Protein AF-A0A9D2AD25-F1 (afdb_monomer)

Mean predicted aligned error: 6.33 Å

Nearest PDB structures (foldseek):
  4ghm-assembly1_B  TM=9.137E-01  e=1.560E-11  Vibrio cholerae O1 biovar El Tor str. N16961
  3bp1-assembly2_A  TM=9.070E-01  e=1.663E-11  Vibrio cholerae O1 biovar El Tor str. N16961
  3bp1-assembly1_D  TM=9.069E-01  e=2.444E-11  Vibrio cholerae O1 biovar El Tor str. N16961
  3rj4-assembly1_A  TM=9.105E-01  e=2.778E-11  Vibrio cholerae O1 biovar El Tor str. N16961
  3rzp-assembly2_D  TM=8.997E-01  e=3.829E-11  Vibrio cholerae

InterPro domains:
  IPR029139 NADPH-dependent 7-cyano-7-deazaguanine reductase, N-terminal [PF14819] (13-126)
  IPR043133 GTP cyclohydrolase I, C-terminal/NADPH-dependent 7-cyano-7-deazaguanine reductase [G3DSA:3.30.1130.10] (13-135)

Structure (mmCIF, N/CA/C/O backbone):
data_AF-A0A9D2AD25-F1
#
_entry.id   AF-A0A9D2AD25-F1
#
loop_
_atom_site.group_PDB
_atom_site.id
_atom_site.type_symbol
_atom_site.label_atom_id
_atom_site.label_alt_id
_atom_site.label_comp_id
_atom_site.label_asym_id
_atom_site.label_entity_id
_atom_site.label_seq_id
_atom_site.pdbx_PDB_ins_code
_atom_site.Cartn_x
_atom_site.Cartn_y
_atom_site.Cartn_z
_atom_site.occupancy
_atom_site.B_iso_or_equiv
_atom_site.auth_seq_id
_atom_site.auth_comp_id
_atom_site.auth_asym_id
_atom_site.auth_atom_id
_atom_site.pdbx_PDB_model_num
ATOM 1 N N . MET A 1 1 ? -17.672 -1.382 -7.664 1.00 51.28 1 MET A N 1
ATOM 2 C CA . MET A 1 1 ? -17.789 -0.077 -8.348 1.00 51.28 1 MET A CA 1
ATOM 3 C C . MET A 1 1 ? -16.738 0.010 -9.444 1.00 51.28 1 MET A C 1
ATOM 5 O O . MET A 1 1 ? -15.691 -0.604 -9.289 1.00 51.28 1 MET A O 1
ATOM 9 N N . GLU A 1 2 ? -17.018 0.694 -10.555 1.00 47.12 2 GLU A N 1
ATOM 10 C CA . GLU A 1 2 ? -16.045 0.875 -11.650 1.00 47.12 2 GLU A CA 1
ATOM 11 C C . GLU A 1 2 ? -15.044 1.994 -11.316 1.00 47.12 2 GLU A C 1
ATOM 13 O O . GLU A 1 2 ? -15.407 2.970 -10.657 1.00 47.12 2 GLU A O 1
ATOM 18 N N . ALA A 1 3 ? -13.806 1.913 -11.820 1.00 52.34 3 ALA A N 1
ATOM 19 C CA . ALA A 1 3 ? -12.757 2.916 -11.577 1.00 52.34 3 ALA A CA 1
ATOM 20 C C . ALA A 1 3 ? -13.180 4.361 -11.904 1.00 52.34 3 ALA A C 1
ATOM 22 O O . ALA A 1 3 ? -12.812 5.315 -11.214 1.00 52.34 3 ALA A O 1
ATOM 23 N N . ASN A 1 4 ? -14.063 4.517 -12.890 1.00 55.25 4 ASN A N 1
ATOM 24 C CA . ASN A 1 4 ? -14.593 5.802 -13.338 1.00 55.25 4 ASN A CA 1
ATOM 25 C C . ASN A 1 4 ? -15.643 6.433 -12.381 1.00 55.25 4 ASN A C 1
ATOM 27 O O . ASN A 1 4 ? -16.208 7.498 -12.653 1.00 55.25 4 ASN A O 1
ATOM 31 N N . GLN A 1 5 ? -15.960 5.786 -11.251 1.00 55.78 5 GLN A N 1
ATOM 32 C CA . GLN A 1 5 ? -16.848 6.353 -10.227 1.00 55.78 5 GLN A CA 1
ATOM 33 C C . GLN A 1 5 ? -16.119 7.240 -9.209 1.00 55.78 5 GLN A C 1
ATOM 35 O O . GLN A 1 5 ? -16.763 8.126 -8.655 1.00 55.78 5 GLN A O 1
ATOM 40 N N . VAL A 1 6 ? -14.805 7.077 -9.010 1.00 56.72 6 VAL A N 1
ATOM 41 C CA . VAL A 1 6 ? -14.038 7.802 -7.971 1.00 56.72 6 VAL A CA 1
ATOM 42 C C . VAL A 1 6 ? -13.034 8.802 -8.559 1.00 56.72 6 VAL A C 1
ATOM 44 O O . VAL A 1 6 ? -12.834 9.897 -8.010 1.00 56.72 6 VAL A O 1
ATOM 47 N N . LEU A 1 7 ? -12.448 8.475 -9.712 1.00 55.97 7 LEU A N 1
ATOM 48 C CA . LEU A 1 7 ? -11.518 9.338 -10.442 1.00 55.97 7 LEU A CA 1
ATOM 49 C C . LEU A 1 7 ? -12.217 10.612 -10.949 1.00 55.97 7 LEU A C 1
ATOM 51 O O . LEU A 1 7 ? -13.282 10.562 -11.557 1.00 55.97 7 LEU A O 1
ATOM 55 N N . GLY A 1 8 ? -11.640 11.780 -10.645 1.00 57.78 8 GLY A N 1
ATOM 56 C CA . GLY A 1 8 ? -12.137 13.090 -11.094 1.00 57.78 8 GLY A CA 1
ATOM 57 C C . GLY A 1 8 ? -13.437 13.600 -10.448 1.00 57.78 8 GLY A C 1
ATOM 58 O O . GLY A 1 8 ? -13.826 14.736 -10.708 1.00 57.78 8 GLY A O 1
ATOM 59 N N . LYS A 1 9 ? -14.104 12.817 -9.587 1.00 59.53 9 LYS A N 1
ATOM 60 C CA . LYS A 1 9 ? -15.370 13.211 -8.935 1.00 59.53 9 LYS A CA 1
ATOM 61 C C . LYS A 1 9 ? -15.167 13.680 -7.495 1.00 59.53 9 LYS A C 1
ATOM 63 O O . LYS A 1 9 ? -14.321 13.146 -6.771 1.00 59.53 9 LYS A O 1
ATOM 68 N N . ASN A 1 10 ? -15.946 14.675 -7.071 1.00 65.06 10 ASN A N 1
ATOM 69 C CA . ASN A 1 10 ? -15.997 15.100 -5.674 1.00 65.06 10 ASN A CA 1
ATOM 70 C C . ASN A 1 10 ? -16.892 14.116 -4.908 1.00 65.06 10 ASN A C 1
ATOM 72 O O . ASN A 1 10 ? -18.092 14.053 -5.163 1.00 65.06 10 ASN A O 1
ATOM 76 N N . ILE A 1 11 ? -16.289 13.299 -4.049 1.00 73.50 11 ILE A N 1
ATOM 77 C CA . ILE A 1 11 ? -16.990 12.318 -3.219 1.00 73.50 11 ILE A CA 1
ATOM 78 C C . ILE A 1 11 ? -16.854 12.793 -1.782 1.00 73.50 11 ILE A C 1
ATOM 80 O O . ILE A 1 11 ? -15.741 13.060 -1.325 1.00 73.50 11 ILE A O 1
ATOM 84 N N . GLU A 1 12 ? -17.984 12.923 -1.089 1.00 79.50 12 GLU A N 1
ATOM 85 C CA . GLU A 1 12 ? -17.975 13.241 0.334 1.00 79.50 12 GLU A CA 1
ATOM 86 C C . GLU A 1 12 ? -17.323 12.109 1.127 1.00 79.50 12 GLU A C 1
ATOM 88 O O . GLU A 1 12 ? -17.508 10.928 0.832 1.00 79.50 12 GLU A O 1
ATOM 93 N N . TYR A 1 13 ? -16.565 12.477 2.158 1.00 81.25 13 TYR A N 1
ATOM 94 C CA . TYR A 1 13 ? -15.992 11.498 3.071 1.00 81.25 13 TYR A CA 1
ATOM 95 C C . TYR A 1 13 ? -17.113 10.695 3.746 1.00 81.25 13 TYR A C 1
ATOM 97 O O . TYR A 1 13 ? -18.020 11.306 4.329 1.00 81.25 13 TYR A O 1
ATOM 105 N N . PRO A 1 14 ? -17.051 9.349 3.718 1.00 86.94 14 PRO A N 1
ATOM 106 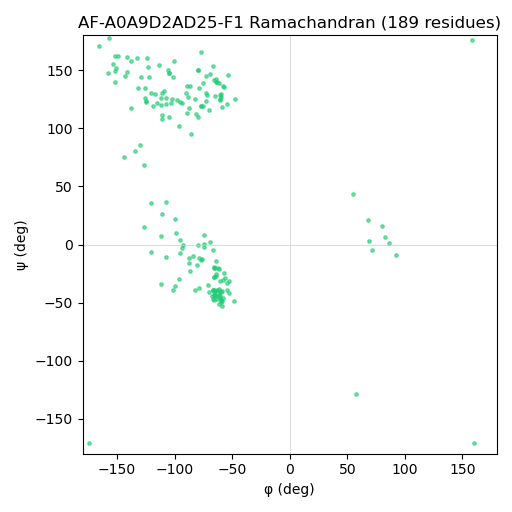C CA . PRO A 1 14 ? -17.986 8.531 4.472 1.00 86.94 14 PRO A CA 1
ATOM 107 C C . PRO A 1 14 ? -17.922 8.886 5.959 1.00 86.94 14 PRO A C 1
ATOM 109 O O . PRO A 1 14 ? -16.843 9.043 6.530 1.00 86.94 14 PRO A O 1
ATOM 112 N N . LYS A 1 15 ? -19.090 9.024 6.590 1.00 86.50 15 LYS A N 1
ATOM 113 C CA . LYS A 1 15 ? -19.203 9.312 8.033 1.00 86.50 15 LYS A CA 1
ATOM 114 C C . LYS A 1 15 ? -19.197 8.049 8.897 1.00 86.50 15 LYS A C 1
ATOM 116 O O . LYS A 1 15 ? -19.142 8.157 10.117 1.00 86.50 15 LYS A O 1
ATOM 121 N N . GLN A 1 16 ? -19.331 6.895 8.255 1.00 92.69 16 GLN A N 1
ATOM 122 C CA . GLN A 1 16 ? -19.417 5.565 8.843 1.00 92.69 16 GLN A CA 1
ATOM 123 C C . GLN A 1 16 ? -18.629 4.604 7.960 1.00 92.69 16 GLN A C 1
ATOM 125 O O . GLN A 1 16 ? -18.402 4.908 6.784 1.00 92.69 16 GLN A O 1
ATOM 130 N N . TYR A 1 17 ? -18.270 3.455 8.521 1.00 97.12 17 TYR A N 1
ATOM 131 C CA . TYR A 1 17 ? -17.625 2.357 7.813 1.00 97.12 17 TYR A CA 1
ATOM 132 C C . TYR A 1 17 ? -18.337 2.040 6.487 1.00 97.12 17 TYR A C 1
ATOM 134 O O . TYR A 1 17 ? -19.544 1.799 6.461 1.00 97.12 17 TYR A O 1
ATOM 142 N N . CYS A 1 18 ? -17.573 2.063 5.393 1.00 96.31 18 CYS A N 1
ATOM 143 C CA . CYS A 1 18 ? -18.093 2.044 4.024 1.00 96.31 18 CYS A CA 1
ATOM 144 C C . CYS A 1 18 ? -17.167 1.215 3.109 1.00 96.31 18 CYS A C 1
ATOM 146 O O . CYS A 1 18 ? -16.372 1.785 2.358 1.00 96.31 18 CYS A O 1
ATOM 148 N N . PRO A 1 19 ? -17.185 -0.130 3.188 1.00 96.88 19 PRO A N 1
ATOM 149 C CA . PRO A 1 19 ? -16.347 -0.999 2.354 1.00 96.88 19 PRO A CA 1
ATOM 150 C C . PRO A 1 19 ? -16.709 -0.927 0.868 1.00 96.88 19 PRO A C 1
ATOM 152 O O . PRO A 1 19 ? -15.852 -1.098 0.006 1.00 96.88 19 PRO A O 1
ATOM 155 N N . GLU A 1 20 ? -17.962 -0.619 0.546 1.00 95.44 20 GLU A N 1
ATOM 156 C CA . GLU A 1 20 ? -18.461 -0.510 -0.819 1.00 95.44 20 GLU A CA 1
ATOM 157 C C . GLU A 1 20 ? -17.768 0.584 -1.633 1.00 95.44 20 GLU A C 1
ATOM 159 O O . GLU A 1 20 ? -17.777 0.490 -2.860 1.00 95.44 20 GLU A O 1
ATOM 164 N N . ILE A 1 21 ? -17.140 1.578 -0.980 1.00 95.69 21 ILE A N 1
ATOM 165 C CA . ILE A 1 21 ? -16.402 2.657 -1.652 1.00 95.69 21 ILE A CA 1
ATOM 166 C C . ILE A 1 21 ? -15.160 2.164 -2.392 1.00 95.69 21 ILE A C 1
ATOM 168 O O . ILE A 1 21 ? -14.665 2.854 -3.284 1.00 95.69 21 ILE A O 1
ATOM 172 N N . LEU A 1 22 ? -14.662 0.985 -2.019 1.00 97.44 22 LEU A N 1
ATOM 173 C CA . LEU A 1 22 ? -13.474 0.387 -2.592 1.00 97.44 22 LEU A CA 1
ATOM 174 C C . LEU A 1 22 ? -13.652 0.080 -4.080 1.00 97.44 22 LEU A C 1
ATOM 176 O O . LEU A 1 22 ? -14.678 -0.422 -4.550 1.00 97.44 22 LEU A O 1
ATOM 180 N N . VAL A 1 23 ? -12.586 0.347 -4.825 1.00 97.69 23 VAL A N 1
ATOM 181 C CA . VAL A 1 23 ? -12.521 0.141 -6.265 1.00 97.69 23 VAL A CA 1
ATOM 182 C C . VAL A 1 23 ? -11.317 -0.733 -6.588 1.00 97.69 23 VAL A C 1
ATOM 184 O O . VAL A 1 23 ? -10.183 -0.420 -6.224 1.00 97.69 23 VAL A O 1
ATOM 187 N N . ALA A 1 24 ? -11.576 -1.818 -7.314 1.00 97.88 24 ALA A N 1
ATOM 188 C CA . ALA A 1 24 ? -10.552 -2.644 -7.934 1.00 97.88 24 ALA A CA 1
ATOM 189 C C . ALA A 1 24 ? -10.241 -2.119 -9.341 1.00 97.88 24 ALA A C 1
ATOM 191 O O . ALA A 1 24 ? -11.156 -1.828 -10.113 1.00 97.88 24 ALA A O 1
ATOM 192 N N . VAL A 1 25 ? -8.959 -2.048 -9.687 1.00 97.31 25 VAL A N 1
ATOM 193 C CA . VAL A 1 25 ? -8.469 -1.729 -11.031 1.00 97.31 25 VAL A CA 1
ATOM 194 C C . VAL A 1 25 ? -7.827 -2.988 -11.615 1.00 97.31 25 VAL A C 1
ATOM 196 O O . VAL A 1 25 ? -6.783 -3.419 -11.111 1.00 97.31 25 VAL A O 1
ATOM 199 N N . PRO A 1 26 ? -8.423 -3.610 -12.649 1.00 96.88 26 PRO A N 1
ATOM 200 C CA . PRO A 1 26 ? -7.873 -4.816 -13.254 1.00 96.88 26 PRO A CA 1
ATOM 201 C C . PRO A 1 26 ? -6.471 -4.576 -13.820 1.00 96.88 26 PRO A C 1
ATOM 203 O O . PRO A 1 26 ? -6.260 -3.703 -14.660 1.00 96.88 26 PRO A O 1
ATOM 206 N N . ARG A 1 27 ? -5.493 -5.402 -13.431 1.00 96.56 27 ARG A N 1
ATOM 207 C CA . ARG A 1 27 ? -4.112 -5.273 -13.942 1.00 96.56 27 ARG A CA 1
ATOM 208 C C . ARG A 1 27 ? -4.013 -5.562 -15.435 1.00 96.56 27 ARG A C 1
ATOM 210 O O . ARG A 1 27 ? -3.112 -5.062 -16.110 1.00 96.56 27 ARG A O 1
ATOM 217 N N . ARG A 1 28 ? -4.926 -6.403 -15.931 1.00 95.12 28 ARG A N 1
ATOM 218 C CA . ARG A 1 28 ? -4.995 -6.851 -17.324 1.00 95.12 28 ARG A CA 1
ATOM 219 C C . ARG A 1 28 ? -5.012 -5.674 -18.300 1.00 95.12 28 ARG A C 1
ATOM 221 O O . ARG A 1 28 ? -4.275 -5.713 -19.275 1.00 95.12 28 ARG A O 1
ATOM 228 N N . GLU A 1 29 ? -5.761 -4.616 -17.994 1.00 93.00 29 GLU A N 1
ATOM 229 C CA . GLU A 1 29 ? -5.920 -3.456 -18.880 1.00 93.00 29 GLU A CA 1
ATOM 230 C C . GLU A 1 29 ? -4.592 -2.766 -19.206 1.00 93.00 29 GLU A C 1
ATOM 232 O O . GLU A 1 29 ? -4.366 -2.358 -20.342 1.00 93.00 29 GLU A O 1
ATOM 237 N N . ASN A 1 30 ? -3.696 -2.635 -18.222 1.00 93.44 30 ASN A N 1
ATOM 238 C CA . ASN A 1 30 ? -2.382 -2.043 -18.462 1.00 93.44 30 ASN A CA 1
ATOM 239 C C . ASN A 1 30 ? -1.400 -3.069 -19.039 1.00 93.44 30 ASN A C 1
ATOM 241 O O . ASN A 1 30 ? -0.636 -2.754 -19.943 1.00 93.44 30 ASN A O 1
ATOM 245 N N . ARG A 1 31 ? -1.449 -4.317 -18.557 1.00 95.62 31 ARG A N 1
ATOM 246 C CA . ARG A 1 31 ? -0.580 -5.406 -19.030 1.00 95.62 31 ARG A CA 1
ATOM 247 C C . ARG A 1 31 ? -0.747 -5.689 -20.523 1.00 95.62 31 ARG A C 1
ATOM 249 O O . ARG A 1 31 ? 0.254 -5.869 -21.209 1.00 95.62 31 ARG A O 1
ATOM 256 N N . GLU A 1 32 ? -1.974 -5.667 -21.038 1.00 95.00 32 GLU A N 1
ATOM 257 C CA . GLU A 1 32 ? -2.247 -5.873 -22.466 1.00 95.00 32 GLU A CA 1
ATOM 258 C C . GLU A 1 32 ? -1.597 -4.799 -23.348 1.00 95.00 32 GLU A C 1
ATOM 260 O O . GLU A 1 32 ? -1.045 -5.135 -24.395 1.00 95.00 32 GLU A O 1
ATOM 265 N N . LYS A 1 33 ? -1.571 -3.531 -22.907 1.00 93.12 33 LYS A N 1
ATOM 266 C CA . LYS A 1 33 ? -0.917 -2.430 -23.643 1.00 93.12 33 LYS A CA 1
ATOM 267 C C . LYS A 1 33 ? 0.583 -2.661 -23.835 1.00 93.12 33 LYS A C 1
ATOM 269 O O . LYS A 1 33 ? 1.132 -2.256 -24.853 1.00 93.12 33 LYS A O 1
ATOM 274 N N . TYR A 1 34 ? 1.219 -3.337 -22.880 1.00 90.50 34 TYR A N 1
ATOM 275 C CA . TYR A 1 34 ? 2.644 -3.676 -22.906 1.00 90.50 34 TYR A CA 1
ATOM 276 C C . TYR A 1 34 ? 2.919 -5.113 -23.384 1.00 90.50 34 TYR A C 1
ATOM 278 O O . TYR A 1 34 ? 4.042 -5.594 -23.259 1.00 90.50 34 TYR A O 1
ATOM 286 N N . GLY A 1 35 ? 1.916 -5.825 -23.915 1.00 93.50 35 GLY A N 1
ATOM 287 C CA . GLY A 1 35 ? 2.086 -7.194 -24.416 1.00 93.50 35 GLY A CA 1
ATOM 288 C C . GLY A 1 35 ? 2.384 -8.240 -23.332 1.00 93.50 35 GLY A C 1
ATOM 289 O O . GLY A 1 35 ? 2.909 -9.310 -23.630 1.00 93.50 35 GLY A O 1
ATOM 290 N N . ILE A 1 36 ? 2.054 -7.958 -22.070 1.00 93.62 36 ILE A N 1
ATOM 291 C CA . ILE A 1 36 ? 2.305 -8.848 -20.931 1.00 93.62 36 ILE A CA 1
ATOM 292 C C . ILE A 1 36 ? 1.140 -9.840 -20.801 1.00 93.62 36 ILE A C 1
ATOM 294 O O . ILE A 1 36 ? 0.120 -9.544 -20.178 1.00 93.62 36 ILE A O 1
ATOM 298 N N . THR A 1 37 ? 1.290 -11.034 -21.377 1.00 90.06 37 THR A N 1
ATOM 299 C CA . THR A 1 37 ? 0.266 -12.100 -21.341 1.00 90.06 37 THR A CA 1
ATOM 300 C C . THR A 1 37 ? 0.484 -13.131 -20.230 1.00 90.06 37 THR A C 1
ATOM 302 O O . THR A 1 37 ? -0.484 -13.670 -19.698 1.00 90.06 37 THR A O 1
ATOM 305 N N . HIS A 1 38 ? 1.739 -13.370 -19.835 1.00 89.19 38 HIS A N 1
ATOM 306 C CA . HIS A 1 38 ? 2.126 -14.330 -18.793 1.00 89.19 38 HIS A CA 1
ATOM 307 C C . HIS A 1 38 ? 2.995 -13.657 -17.716 1.00 89.19 38 HIS A C 1
ATOM 309 O O . HIS A 1 38 ? 4.191 -13.948 -17.625 1.00 89.19 38 HIS A O 1
ATOM 315 N N . PRO A 1 39 ? 2.425 -12.741 -16.906 1.00 90.38 39 PRO A N 1
ATOM 316 C CA . PRO A 1 39 ? 3.185 -11.950 -15.934 1.00 90.38 39 PRO A CA 1
ATOM 317 C C . PRO A 1 39 ? 4.003 -12.824 -14.974 1.00 90.38 39 PRO A C 1
ATOM 319 O O . PRO A 1 39 ? 5.163 -12.517 -14.729 1.00 90.38 39 PRO A O 1
ATOM 322 N N . ASP A 1 40 ? 3.453 -13.959 -14.538 1.00 89.94 40 ASP A N 1
ATOM 323 C CA . ASP A 1 40 ? 4.099 -14.861 -13.573 1.00 89.94 40 ASP A CA 1
ATOM 324 C C . ASP A 1 40 ? 5.375 -15.534 -14.113 1.00 89.94 40 ASP A C 1
ATOM 326 O O . ASP A 1 40 ? 6.200 -16.008 -13.338 1.00 89.94 40 ASP A O 1
ATOM 330 N N . SER A 1 41 ? 5.558 -15.571 -15.439 1.00 91.81 41 SER A N 1
ATOM 331 C CA . SER A 1 41 ? 6.808 -16.034 -16.066 1.00 91.81 41 SER A CA 1
ATOM 332 C C . SER A 1 41 ? 7.858 -14.934 -16.236 1.00 91.81 41 SER A C 1
ATOM 334 O O . SER A 1 41 ? 9.018 -15.239 -16.494 1.00 91.81 41 SER A O 1
ATOM 336 N N . LEU A 1 42 ? 7.455 -13.665 -16.116 1.00 92.38 42 LEU A N 1
ATOM 337 C CA . LEU A 1 42 ? 8.313 -12.502 -16.344 1.00 92.38 42 LEU A CA 1
ATOM 338 C C . LEU A 1 42 ? 8.800 -11.886 -15.035 1.00 92.38 42 LEU A C 1
ATOM 340 O O . LEU A 1 42 ? 9.939 -11.434 -14.954 1.00 92.38 42 LEU A O 1
ATOM 344 N N . PHE A 1 43 ? 7.937 -11.838 -14.022 1.00 94.25 43 PHE A N 1
ATOM 345 C CA . PHE A 1 43 ? 8.243 -11.202 -12.749 1.00 94.25 43 PHE A CA 1
ATOM 346 C C . PHE A 1 43 ? 7.431 -11.795 -11.597 1.00 94.25 43 PHE A C 1
ATOM 348 O O . PHE A 1 43 ? 6.320 -12.295 -11.762 1.00 94.25 43 PHE A O 1
ATOM 355 N N . CYS A 1 44 ? 7.982 -11.666 -10.395 1.00 95.69 44 CYS A N 1
ATOM 356 C CA . CYS A 1 44 ? 7.292 -11.880 -9.131 1.00 95.69 44 CYS A CA 1
ATOM 357 C C . CYS A 1 44 ? 7.421 -10.617 -8.270 1.00 95.69 44 CYS A C 1
ATOM 359 O O . CYS A 1 44 ? 8.282 -9.772 -8.513 1.00 95.69 44 CYS A O 1
ATOM 361 N N . GLY A 1 45 ? 6.550 -10.461 -7.275 1.00 96.25 45 GLY A N 1
ATOM 362 C CA . GLY A 1 45 ? 6.601 -9.306 -6.387 1.00 96.25 45 GLY A CA 1
ATOM 363 C C . GLY A 1 45 ? 5.292 -9.050 -5.661 1.00 96.25 45 GLY A C 1
ATOM 364 O O . GLY A 1 45 ? 4.359 -9.853 -5.722 1.00 96.25 45 GLY A O 1
ATOM 365 N N . PHE A 1 46 ? 5.239 -7.906 -4.990 1.00 97.75 46 PHE A N 1
ATOM 366 C CA . PHE A 1 46 ? 4.116 -7.473 -4.169 1.00 97.75 46 PHE A CA 1
ATOM 367 C C . PHE A 1 46 ? 3.895 -5.975 -4.340 1.00 97.75 46 PHE A C 1
ATOM 369 O O . PHE A 1 46 ? 4.858 -5.221 -4.479 1.00 97.75 46 PHE A O 1
ATOM 376 N N . ASP A 1 47 ? 2.643 -5.548 -4.227 1.00 97.81 47 ASP A N 1
ATOM 377 C CA . ASP A 1 47 ? 2.328 -4.149 -3.976 1.00 97.81 47 ASP A CA 1
ATOM 378 C C . ASP A 1 47 ? 2.310 -3.930 -2.463 1.00 97.81 47 ASP A C 1
ATOM 380 O O . ASP A 1 47 ? 1.621 -4.641 -1.731 1.00 97.81 47 ASP A O 1
ATOM 384 N N . THR A 1 48 ? 3.074 -2.946 -1.988 1.00 97.56 48 THR A N 1
ATOM 385 C CA . THR A 1 48 ? 3.109 -2.558 -0.573 1.00 97.56 48 THR A CA 1
ATOM 386 C C . THR A 1 48 ? 2.581 -1.142 -0.411 1.00 97.56 48 THR A C 1
ATOM 388 O O . THR A 1 48 ? 3.140 -0.194 -0.959 1.00 97.56 48 THR A O 1
ATOM 391 N N . TRP A 1 49 ? 1.539 -0.993 0.398 1.00 98.00 49 TRP A N 1
ATOM 392 C CA . TRP A 1 49 ? 0.923 0.285 0.727 1.00 98.00 49 TRP A CA 1
ATOM 393 C C . TRP A 1 49 ? 1.227 0.654 2.173 1.00 98.00 49 TRP A C 1
ATOM 395 O O . TRP A 1 49 ? 1.019 -0.153 3.078 1.00 98.00 49 TRP A O 1
ATOM 405 N N . HIS A 1 50 ? 1.666 1.892 2.387 1.00 95.88 50 HIS A N 1
ATOM 406 C CA . HIS A 1 50 ? 1.801 2.492 3.711 1.00 95.88 50 HIS A CA 1
ATOM 407 C C . HIS A 1 50 ? 0.757 3.601 3.849 1.00 95.88 50 HIS A C 1
ATOM 409 O O . HIS A 1 50 ? 0.873 4.655 3.225 1.00 95.88 50 HIS A O 1
ATOM 415 N N . ALA A 1 51 ? -0.278 3.363 4.650 1.00 97.06 51 ALA A N 1
ATOM 416 C CA . ALA A 1 51 ? -1.276 4.367 4.986 1.00 97.06 51 ALA A CA 1
ATOM 417 C C . ALA A 1 51 ? -0.908 5.022 6.322 1.00 97.06 51 ALA A C 1
ATOM 419 O O . ALA A 1 51 ? -1.109 4.456 7.397 1.00 97.06 51 ALA A O 1
ATOM 420 N N . TYR A 1 52 ? -0.340 6.224 6.229 1.00 95.31 52 TYR A N 1
ATOM 421 C CA . TYR A 1 52 ? 0.181 6.992 7.364 1.00 95.31 52 TYR A CA 1
ATOM 422 C C . TYR A 1 52 ? -0.902 7.660 8.226 1.00 95.31 52 TYR A C 1
ATOM 424 O O . TYR A 1 52 ? -0.604 8.142 9.313 1.00 95.31 52 TYR A O 1
ATOM 432 N N . GLU A 1 53 ? -2.145 7.696 7.743 1.00 95.12 53 GLU A N 1
ATOM 433 C CA . GLU A 1 53 ? -3.285 8.373 8.380 1.00 95.12 53 GLU A CA 1
ATOM 434 C C . GLU A 1 53 ? -4.327 7.370 8.917 1.00 95.12 53 GLU A C 1
ATOM 436 O O . GLU A 1 53 ? -5.513 7.682 8.993 1.00 95.12 53 GLU A O 1
ATOM 441 N N . ALA A 1 54 ? -3.920 6.140 9.254 1.00 97.12 54 ALA A N 1
ATOM 442 C CA . ALA A 1 54 ? -4.846 5.127 9.755 1.00 97.12 54 ALA A CA 1
ATOM 443 C C . ALA A 1 54 ? -5.283 5.445 11.196 1.00 97.12 54 ALA A C 1
ATOM 445 O O . ALA A 1 54 ? -4.446 5.579 12.093 1.00 97.12 54 ALA A O 1
ATOM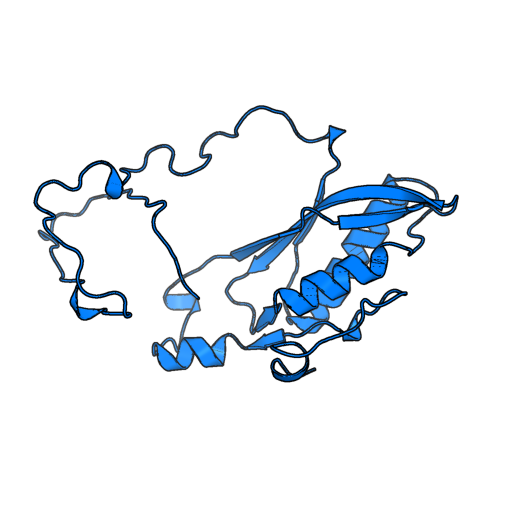 446 N N . SER A 1 55 ? -6.595 5.551 11.423 1.00 97.25 55 SER A N 1
ATOM 447 C CA . SER A 1 55 ? -7.171 5.943 12.713 1.00 97.25 55 SER A CA 1
ATOM 448 C C . SER A 1 55 ? -8.570 5.357 12.924 1.00 97.25 55 SER A C 1
ATOM 450 O O . SER A 1 55 ? -9.323 5.161 11.973 1.00 97.25 55 SER A O 1
ATOM 452 N N . PHE A 1 56 ? -8.919 5.095 14.184 1.00 98.06 56 PHE A N 1
ATOM 453 C CA . PHE A 1 56 ? -10.247 4.656 14.633 1.00 98.06 56 PHE A CA 1
ATOM 454 C C . PHE A 1 56 ? -10.462 4.998 16.118 1.00 98.06 56 PHE A C 1
ATOM 456 O O . PHE A 1 56 ? -9.561 5.522 16.777 1.00 98.06 56 PHE A O 1
ATOM 463 N N . LEU A 1 57 ? -11.642 4.700 16.671 1.00 98.44 57 LEU A N 1
ATOM 464 C CA . LEU A 1 57 ? -11.971 4.927 18.081 1.00 98.44 57 LEU A CA 1
ATOM 465 C C . LEU A 1 57 ? -11.978 3.625 18.894 1.00 98.44 57 LEU A C 1
ATOM 467 O O . LEU A 1 57 ? -12.382 2.558 18.426 1.00 98.44 57 LEU A O 1
ATOM 471 N N . LEU A 1 58 ? -11.594 3.724 20.164 1.00 98.56 58 LEU A N 1
ATOM 472 C CA . LEU A 1 58 ? -11.943 2.735 21.183 1.00 98.56 58 LEU A CA 1
ATOM 473 C C . LEU A 1 58 ? -13.400 2.927 21.639 1.00 98.56 58 LEU A C 1
ATOM 475 O O . LEU A 1 58 ? -14.009 3.977 21.422 1.00 98.56 58 LEU A O 1
ATOM 479 N N . ASP A 1 59 ? -13.968 1.940 22.334 1.00 98.44 59 ASP A N 1
ATOM 480 C CA . ASP A 1 59 ? -15.367 1.973 22.793 1.00 98.44 59 ASP A CA 1
ATOM 481 C C . ASP A 1 59 ? -15.688 3.178 23.695 1.00 98.44 59 ASP A C 1
ATOM 483 O O . ASP A 1 59 ? -16.811 3.701 23.680 1.00 98.44 59 ASP A O 1
ATOM 487 N N . ASN A 1 60 ? -14.682 3.645 24.442 1.00 97.88 60 ASN A N 1
ATOM 488 C CA . ASN A 1 60 ? -14.743 4.828 25.301 1.00 97.88 60 ASN A CA 1
ATOM 489 C C . ASN A 1 60 ? -14.598 6.163 24.538 1.00 97.88 60 ASN A C 1
ATOM 491 O O . ASN A 1 60 ? -14.657 7.218 25.163 1.00 97.88 60 ASN A O 1
ATOM 495 N N . GLY A 1 61 ? -14.419 6.130 23.214 1.00 97.75 61 GLY A N 1
ATOM 496 C CA . GLY A 1 61 ? -14.276 7.304 22.352 1.00 97.75 61 GLY A CA 1
ATOM 497 C C . GLY A 1 61 ? -12.851 7.850 22.227 1.00 97.75 61 GLY A C 1
ATOM 498 O O . GLY A 1 61 ? -12.662 8.847 21.537 1.00 97.75 61 GLY A O 1
ATOM 499 N N . LEU A 1 62 ? -11.850 7.227 22.860 1.00 97.88 62 LEU A N 1
ATOM 500 C CA . LEU A 1 62 ? -10.454 7.632 22.687 1.00 97.88 62 LEU A CA 1
ATOM 501 C C . LEU A 1 62 ? -9.963 7.233 21.281 1.00 97.88 62 LEU A C 1
ATOM 503 O O . LEU A 1 62 ? -10.107 6.061 20.920 1.00 97.88 62 LEU A O 1
ATOM 507 N N . PRO A 1 63 ? -9.370 8.151 20.497 1.00 97.06 63 PRO A N 1
ATOM 508 C CA . PRO A 1 63 ? -8.806 7.810 19.200 1.00 97.06 63 PRO A CA 1
ATOM 509 C C . PRO A 1 63 ? -7.505 7.017 19.342 1.00 97.06 63 PRO A C 1
ATOM 511 O O . PRO A 1 63 ? -6.688 7.272 20.230 1.00 97.06 63 PRO A O 1
ATOM 514 N N . LEU A 1 64 ? -7.298 6.086 18.417 1.00 96.75 64 LEU A N 1
ATOM 515 C CA . LEU A 1 64 ? -6.057 5.350 18.231 1.00 96.75 64 LEU A CA 1
ATOM 516 C C . LEU A 1 64 ? -5.615 5.527 16.778 1.00 96.75 64 LEU A C 1
ATOM 518 O O . LEU A 1 64 ? -6.359 5.190 15.860 1.00 96.75 64 LEU A O 1
ATOM 522 N N . ALA A 1 65 ? -4.403 6.050 16.589 1.00 95.94 65 ALA A N 1
ATOM 523 C CA . ALA A 1 65 ? -3.808 6.304 15.281 1.00 95.94 65 ALA A CA 1
ATOM 524 C C . ALA A 1 65 ? -2.458 5.589 15.124 1.00 95.94 65 ALA A C 1
ATOM 526 O O . ALA A 1 65 ? -1.748 5.338 16.105 1.00 95.94 65 ALA A O 1
ATOM 527 N N . GLY A 1 66 ? -2.102 5.266 13.883 1.00 95.19 66 GLY A N 1
ATOM 528 C CA . GLY A 1 66 ? -0.868 4.564 13.546 1.00 95.19 66 GLY A CA 1
ATOM 529 C C . GLY A 1 66 ? -0.649 4.453 12.041 1.00 95.19 66 GLY A C 1
ATOM 530 O O . GLY A 1 66 ? -1.355 5.067 11.244 1.00 95.19 66 GLY A O 1
ATOM 531 N N . ILE A 1 67 ? 0.348 3.659 11.656 1.00 95.88 67 ILE A N 1
ATOM 532 C CA . ILE A 1 67 ? 0.657 3.375 10.253 1.00 95.88 67 ILE A CA 1
ATOM 533 C C . ILE A 1 67 ? 0.120 1.992 9.917 1.00 95.88 67 ILE A C 1
ATOM 535 O O . ILE A 1 67 ? 0.474 1.006 10.565 1.00 95.88 67 ILE A O 1
ATOM 539 N N . LEU A 1 68 ? -0.702 1.913 8.878 1.00 97.69 68 LEU A N 1
ATOM 540 C CA . LEU A 1 68 ? -1.182 0.648 8.347 1.00 97.69 68 LEU A CA 1
ATOM 541 C C . LEU A 1 68 ? -0.329 0.240 7.142 1.00 97.69 68 LEU A C 1
ATOM 543 O O . LEU A 1 68 ? -0.210 0.993 6.177 1.00 97.69 68 LEU A O 1
ATOM 547 N N . LYS A 1 69 ? 0.251 -0.958 7.195 1.00 97.94 69 LYS A N 1
ATOM 548 C CA . LYS A 1 69 ? 0.956 -1.592 6.084 1.00 97.94 69 LYS A CA 1
ATOM 549 C C . LYS A 1 69 ? 0.065 -2.669 5.476 1.00 97.94 69 LYS A C 1
ATOM 551 O O . LYS A 1 69 ? -0.328 -3.595 6.181 1.00 97.94 69 LYS A O 1
ATOM 556 N N . ILE A 1 70 ? -0.223 -2.554 4.184 1.00 98.69 70 ILE A N 1
ATOM 557 C CA . ILE A 1 70 ? -1.005 -3.530 3.417 1.00 98.69 70 ILE A CA 1
ATOM 558 C C . ILE A 1 70 ? -0.102 -4.100 2.324 1.00 98.69 70 ILE A C 1
ATOM 560 O O . ILE A 1 70 ? 0.520 -3.332 1.590 1.00 98.69 70 ILE A O 1
ATOM 564 N N . VAL A 1 71 ? -0.027 -5.423 2.210 1.00 98.69 71 VAL A N 1
ATOM 565 C CA . VAL A 1 71 ? 0.792 -6.115 1.207 1.00 98.69 71 VAL A CA 1
ATOM 566 C C . VAL A 1 71 ? -0.040 -7.187 0.517 1.00 98.69 71 VAL A C 1
ATOM 568 O O . VAL A 1 71 ? -0.761 -7.936 1.174 1.00 98.69 71 VAL A O 1
ATOM 571 N N . TYR A 1 72 ? 0.054 -7.258 -0.808 1.00 98.44 72 TYR A N 1
ATOM 572 C CA . TYR A 1 72 ? -0.584 -8.308 -1.601 1.00 98.44 72 TYR A CA 1
ATOM 573 C C . TYR A 1 72 ? 0.206 -8.587 -2.882 1.00 98.44 72 TYR A C 1
ATOM 575 O O . TYR A 1 72 ? 0.923 -7.707 -3.372 1.00 98.44 72 TYR A O 1
ATOM 583 N N . PRO A 1 73 ? 0.143 -9.816 -3.419 1.00 97.38 73 PRO A N 1
ATOM 584 C CA . PRO A 1 73 ? 1.022 -10.229 -4.502 1.00 97.38 73 PRO A CA 1
ATOM 585 C C . PRO A 1 73 ? 0.699 -9.504 -5.811 1.00 97.38 73 PRO A C 1
ATOM 587 O O . PRO A 1 73 ? -0.462 -9.253 -6.150 1.00 97.38 73 PRO A O 1
ATOM 590 N N . ALA A 1 74 ? 1.736 -9.243 -6.606 1.00 96.06 74 ALA A N 1
ATOM 591 C CA . ALA A 1 74 ? 1.614 -8.675 -7.947 1.00 96.06 74 ALA A CA 1
ATOM 592 C C . ALA A 1 74 ? 0.866 -9.612 -8.919 1.00 96.06 74 ALA A C 1
ATOM 594 O O . ALA A 1 74 ? 0.427 -9.176 -9.985 1.00 96.06 74 ALA A O 1
ATOM 595 N N . THR A 1 75 ? 0.689 -10.887 -8.557 1.00 94.69 75 THR A N 1
ATOM 596 C CA . THR A 1 75 ? -0.092 -11.884 -9.308 1.00 94.69 75 THR A CA 1
ATOM 597 C C . THR A 1 75 ? -1.606 -11.726 -9.132 1.00 94.69 75 THR A C 1
ATOM 599 O O . THR A 1 75 ? -2.371 -12.284 -9.915 1.00 94.69 75 THR A O 1
ATOM 602 N N . SER A 1 76 ? -2.059 -1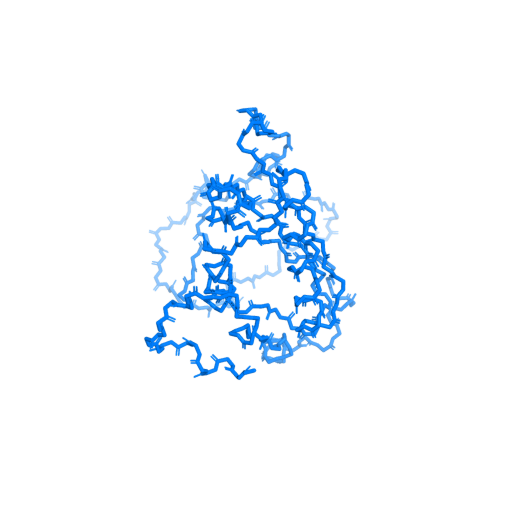0.929 -8.157 1.00 95.88 76 SER A N 1
ATOM 603 C CA . SER A 1 76 ? -3.480 -10.612 -7.968 1.00 95.88 76 SER A CA 1
ATOM 604 C C . SER A 1 76 ? -4.126 -10.055 -9.249 1.00 95.88 76 SER A C 1
ATOM 606 O O . SER A 1 76 ? -3.473 -9.324 -10.003 1.00 95.88 76 SER A O 1
ATOM 608 N N . PRO A 1 77 ? -5.411 -10.352 -9.520 1.00 96.19 77 PRO A N 1
ATOM 609 C CA . PRO A 1 77 ? -6.080 -9.913 -10.748 1.00 96.19 77 PRO A CA 1
ATOM 610 C C . PRO A 1 77 ? -6.212 -8.386 -10.854 1.00 96.19 77 PRO A C 1
ATOM 612 O O . PRO A 1 77 ? -6.232 -7.840 -11.963 1.00 96.19 77 PRO A O 1
ATOM 615 N N . SER A 1 78 ? -6.248 -7.695 -9.712 1.00 97.56 78 SER A N 1
ATOM 616 C CA . SER A 1 78 ? -6.473 -6.253 -9.614 1.00 97.56 78 SER A CA 1
ATOM 617 C C . SER A 1 78 ? -5.550 -5.598 -8.587 1.00 97.56 78 SER A C 1
ATOM 619 O O . SER A 1 78 ? -5.054 -6.248 -7.670 1.00 97.56 78 SER A O 1
ATOM 621 N N . ILE A 1 79 ? -5.351 -4.290 -8.732 1.00 97.62 79 ILE A N 1
ATOM 622 C CA . ILE A 1 79 ? -4.788 -3.403 -7.707 1.00 97.62 79 ILE A CA 1
ATOM 623 C C . ILE A 1 79 ? -5.922 -2.550 -7.121 1.00 97.62 79 ILE A C 1
ATOM 625 O O . ILE A 1 79 ? -6.903 -2.274 -7.813 1.00 97.62 79 ILE A O 1
ATOM 629 N N . VAL A 1 80 ? -5.832 -2.138 -5.857 1.00 98.19 80 VAL A N 1
ATOM 630 C CA . VAL A 1 80 ? -6.807 -1.189 -5.288 1.00 98.19 80 VAL A CA 1
ATOM 631 C C . VAL A 1 80 ? -6.540 0.230 -5.801 1.00 98.19 80 VAL A C 1
ATOM 633 O O . VAL A 1 80 ? -5.391 0.658 -5.894 1.00 98.19 80 VAL A O 1
ATOM 636 N N . GLU A 1 81 ? -7.595 0.975 -6.131 1.00 97.31 81 GLU A N 1
ATOM 637 C CA . GLU A 1 81 ? -7.481 2.386 -6.517 1.00 97.31 81 GLU A CA 1
ATOM 638 C C . GLU A 1 81 ? -7.174 3.258 -5.284 1.00 97.31 81 GLU A C 1
ATOM 640 O O . GLU A 1 81 ? -7.854 3.157 -4.257 1.00 97.31 81 GLU A O 1
ATOM 645 N N . SER A 1 82 ? -6.156 4.119 -5.373 1.00 95.75 82 SER A N 1
ATOM 646 C CA . SER A 1 82 ? -5.573 4.820 -4.219 1.00 95.75 82 SER A CA 1
ATOM 647 C C . SER A 1 82 ? -6.545 5.773 -3.519 1.00 95.75 82 SER A C 1
ATOM 649 O O . SER A 1 82 ? -6.570 5.830 -2.285 1.00 95.75 82 SER A O 1
ATOM 651 N N . LYS A 1 83 ? -7.381 6.503 -4.267 1.00 94.44 83 LYS A N 1
ATOM 652 C CA . LYS A 1 83 ? -8.372 7.420 -3.694 1.00 94.44 83 LYS A CA 1
ATOM 653 C C . LYS A 1 83 ? -9.499 6.654 -3.001 1.00 94.44 83 LYS A C 1
ATOM 655 O O . LYS A 1 83 ? -9.895 7.045 -1.904 1.00 94.44 83 LYS A O 1
ATOM 660 N N . SER A 1 84 ? -9.971 5.552 -3.579 1.00 96.88 84 SER A N 1
ATOM 661 C CA . SER A 1 84 ? -10.956 4.664 -2.959 1.00 96.88 84 SER A CA 1
ATOM 662 C C . SER A 1 84 ? -10.428 4.066 -1.654 1.00 96.88 84 SER A C 1
ATOM 664 O O . SER A 1 84 ? -11.131 4.102 -0.646 1.00 96.88 84 SER A O 1
ATOM 666 N N . LEU A 1 85 ? -9.159 3.631 -1.629 1.00 97.94 85 LEU A N 1
ATOM 667 C CA . LEU A 1 85 ? -8.504 3.121 -0.426 1.00 97.94 85 LEU A CA 1
ATOM 668 C C . LEU A 1 85 ? -8.415 4.206 0.653 1.00 97.94 85 LEU A C 1
ATOM 670 O O . LEU A 1 85 ? -8.731 3.945 1.810 1.00 97.94 85 LEU A O 1
ATOM 674 N N . LYS A 1 86 ? -8.040 5.438 0.284 1.00 96.50 86 LYS A N 1
ATOM 675 C CA . LYS A 1 86 ? -8.003 6.570 1.221 1.00 96.50 86 LYS A CA 1
ATOM 676 C C . LYS A 1 86 ? -9.372 6.835 1.850 1.00 96.50 86 LYS A C 1
ATOM 678 O O . LYS A 1 86 ? -9.460 6.983 3.067 1.00 96.50 86 LYS A O 1
ATOM 683 N N . LEU A 1 87 ? -10.430 6.906 1.042 1.00 96.19 87 LEU A N 1
ATOM 684 C CA . LEU A 1 87 ? -11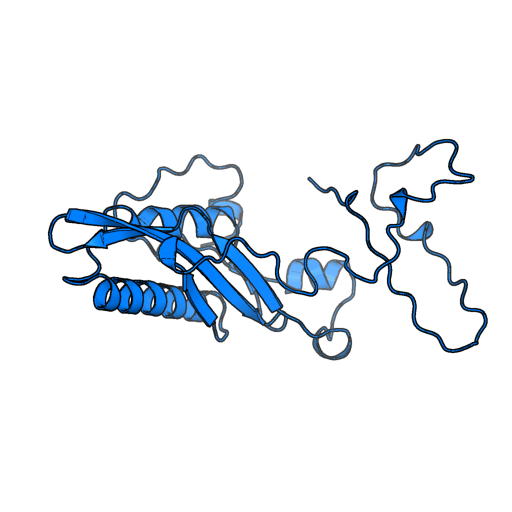.787 7.167 1.536 1.00 96.19 87 LEU A CA 1
ATOM 685 C C . LEU A 1 87 ? -12.306 6.011 2.400 1.00 96.19 87 LEU A C 1
ATOM 687 O O . LEU A 1 87 ? -12.913 6.249 3.442 1.00 96.19 87 LEU A O 1
ATOM 691 N N . TYR A 1 88 ? -12.005 4.774 2.005 1.00 97.88 88 TYR A N 1
ATOM 692 C CA . TYR A 1 88 ? -12.296 3.574 2.780 1.00 97.88 88 TYR A CA 1
ATOM 693 C C . TYR A 1 88 ? -11.618 3.601 4.154 1.00 97.88 88 TYR A C 1
ATOM 695 O O . TYR A 1 88 ? -12.284 3.421 5.169 1.00 97.88 88 TYR A O 1
ATOM 703 N N . LEU A 1 89 ? -10.317 3.893 4.227 1.00 98.06 89 LEU A N 1
ATOM 704 C CA . LEU A 1 89 ? -9.608 3.973 5.508 1.00 98.06 89 LEU A CA 1
ATOM 705 C C . LEU A 1 89 ? -10.117 5.134 6.369 1.00 98.06 89 LEU A C 1
ATOM 707 O O . LEU A 1 89 ? -10.306 4.959 7.570 1.00 98.06 89 LEU A O 1
ATOM 711 N N . ALA A 1 90 ? -10.422 6.282 5.758 1.00 96.88 90 ALA A N 1
ATOM 712 C CA . ALA A 1 90 ? -11.012 7.420 6.457 1.00 96.88 90 ALA A CA 1
ATOM 713 C C . ALA A 1 90 ? -12.416 7.122 7.020 1.00 96.88 90 ALA A C 1
ATOM 715 O O . ALA A 1 90 ? -12.810 7.735 8.013 1.00 96.88 90 ALA A O 1
ATOM 716 N N . SER A 1 91 ? -13.150 6.165 6.437 1.00 97.50 91 SER A N 1
ATOM 717 C CA . SER A 1 91 ? -14.472 5.741 6.924 1.00 97.50 91 SER A CA 1
ATOM 718 C C . SER A 1 91 ? -14.436 5.147 8.339 1.00 97.50 91 SER A C 1
ATOM 720 O O . SER A 1 91 ? -15.440 5.173 9.045 1.00 97.50 91 SER A O 1
ATOM 722 N N . TYR A 1 92 ? -13.264 4.691 8.795 1.00 98.12 92 TYR A N 1
ATOM 723 C CA . TYR A 1 92 ? -13.061 4.167 10.145 1.00 98.12 92 TYR A CA 1
ATOM 724 C C . TYR A 1 92 ? -12.780 5.235 11.206 1.00 98.12 92 TYR A C 1
ATOM 726 O O . TYR A 1 92 ? -12.797 4.918 12.394 1.00 98.12 92 TYR A O 1
ATOM 734 N N . ASN A 1 93 ? -12.546 6.497 10.825 1.00 97.06 93 ASN A N 1
ATOM 735 C CA . ASN A 1 93 ? -12.070 7.534 11.750 1.00 97.06 93 ASN A CA 1
ATOM 736 C C . ASN A 1 93 ? -12.975 7.740 12.977 1.00 97.06 93 ASN A C 1
ATOM 738 O O . ASN A 1 93 ? -12.486 8.143 14.030 1.00 97.06 93 ASN A O 1
ATOM 742 N N . MET A 1 94 ? -14.276 7.468 12.840 1.00 96.75 94 MET A N 1
ATOM 743 C CA . MET A 1 94 ? -15.271 7.577 13.916 1.00 96.75 94 MET A CA 1
ATOM 744 C C . MET A 1 94 ? -15.833 6.219 14.360 1.00 96.75 94 MET A C 1
ATOM 746 O O . MET A 1 94 ? -16.763 6.166 15.165 1.00 96.75 94 MET A O 1
ATOM 750 N N . GLU A 1 95 ? -15.271 5.120 13.861 1.00 97.88 95 GLU A N 1
ATOM 751 C CA . GLU A 1 95 ? -15.744 3.770 14.147 1.00 97.88 95 GLU A CA 1
ATOM 752 C C . GLU A 1 95 ? -15.133 3.210 15.423 1.00 97.88 95 GLU A C 1
ATOM 754 O O . GLU A 1 95 ? -13.931 3.327 15.671 1.00 97.88 95 GLU A O 1
ATOM 759 N N . LYS A 1 96 ? -15.975 2.563 16.233 1.00 98.19 96 LYS A N 1
ATOM 760 C CA . LYS A 1 96 ? -15.557 1.920 17.481 1.00 98.19 96 LYS A CA 1
ATOM 761 C C . LYS A 1 96 ? -15.101 0.492 17.217 1.00 98.19 96 LYS A C 1
ATOM 763 O O . LYS A 1 96 ? -15.875 -0.370 16.782 1.00 98.19 96 LYS A O 1
ATOM 768 N N . MET A 1 97 ? -13.832 0.231 17.508 1.00 98.31 97 MET A N 1
ATOM 769 C CA . MET A 1 97 ? -13.187 -1.022 17.121 1.00 98.31 97 MET A CA 1
ATOM 770 C C . MET A 1 97 ? -12.926 -1.985 18.280 1.00 98.31 97 MET A C 1
ATOM 772 O O . MET A 1 97 ? -12.657 -3.156 18.027 1.00 98.31 97 MET A O 1
ATOM 776 N N . GLY A 1 98 ? -13.089 -1.563 19.532 1.00 97.88 98 GLY A N 1
ATOM 777 C CA . GLY A 1 98 ? -12.972 -2.446 20.692 1.00 97.88 98 GLY A CA 1
ATOM 778 C C . GLY A 1 98 ? -12.680 -1.697 21.986 1.00 97.88 98 GLY A C 1
ATOM 779 O O . GLY A 1 98 ? -12.463 -0.482 21.994 1.00 97.88 98 GLY A O 1
ATOM 780 N N . LYS A 1 99 ? -12.646 -2.430 23.103 1.00 98.19 99 LYS A N 1
ATOM 781 C CA . LYS A 1 99 ? -12.434 -1.838 24.433 1.00 98.19 99 LYS A CA 1
ATOM 782 C C . LYS A 1 99 ? -10.973 -1.512 24.694 1.00 98.19 99 LYS A C 1
ATOM 784 O O . LYS A 1 99 ? -10.674 -0.511 25.341 1.00 98.19 99 LYS A O 1
ATOM 789 N N . THR A 1 100 ? -10.072 -2.373 24.226 1.00 98.00 100 THR A N 1
ATOM 790 C CA . THR A 1 100 ? -8.624 -2.224 24.406 1.00 98.00 100 THR A CA 1
ATOM 791 C C . THR A 1 100 ? -7.929 -1.973 23.066 1.00 98.00 100 THR A C 1
ATOM 793 O O . THR A 1 100 ? -8.436 -2.418 22.033 1.00 98.00 100 THR A O 1
ATOM 796 N N . PRO A 1 101 ? -6.755 -1.310 23.058 1.00 96.81 101 PRO A N 1
ATOM 797 C CA . PRO A 1 101 ? -5.950 -1.126 21.851 1.00 96.81 101 PRO A CA 1
ATOM 798 C C . PRO A 1 101 ? -5.729 -2.418 21.057 1.00 96.81 101 PRO A C 1
ATOM 800 O O . PRO A 1 101 ? -5.991 -2.451 19.860 1.00 96.81 101 PRO A O 1
ATOM 803 N N . ASP A 1 102 ? -5.329 -3.503 21.721 1.00 96.88 102 ASP A N 1
ATOM 804 C CA . ASP A 1 102 ? -5.015 -4.766 21.045 1.00 96.88 102 ASP A CA 1
ATOM 805 C C . ASP A 1 102 ? -6.244 -5.421 20.404 1.00 96.88 102 ASP A C 1
ATOM 807 O O . ASP A 1 102 ? -6.159 -5.997 19.319 1.00 96.88 102 ASP A O 1
ATOM 811 N N . GLU A 1 103 ? -7.395 -5.371 21.079 1.00 98.12 103 GLU A N 1
ATOM 812 C CA . GLU A 1 103 ? -8.657 -5.862 20.521 1.00 98.12 103 GLU A CA 1
ATOM 813 C C . GLU A 1 103 ? -9.055 -5.046 19.292 1.00 98.12 103 GLU A C 1
ATOM 815 O O . GLU A 1 103 ? -9.364 -5.619 18.244 1.00 98.12 103 GLU A O 1
ATOM 820 N N . ALA A 1 104 ? -8.980 -3.721 19.416 1.00 98.25 104 ALA A N 1
ATOM 821 C CA . ALA A 1 104 ? -9.364 -2.794 18.371 1.00 98.25 104 ALA A CA 1
ATOM 822 C C . ALA A 1 104 ? -8.471 -2.910 17.131 1.00 98.25 104 ALA A C 1
ATOM 824 O O . ALA A 1 104 ? -8.986 -3.030 16.020 1.00 98.25 104 ALA A O 1
ATOM 825 N N . ILE A 1 105 ? -7.151 -2.996 17.320 1.00 98.19 105 ILE A N 1
ATOM 826 C CA . ILE A 1 105 ? -6.184 -3.231 16.243 1.00 98.19 105 ILE A CA 1
ATOM 827 C C . ILE A 1 105 ? -6.478 -4.558 15.537 1.00 98.19 105 ILE A C 1
ATOM 829 O O . ILE A 1 105 ? -6.554 -4.585 14.311 1.00 98.19 105 ILE A O 1
ATOM 833 N N . ARG A 1 106 ? -6.696 -5.653 16.283 1.00 98.44 106 ARG A N 1
ATOM 834 C CA . ARG A 1 106 ? -7.009 -6.964 15.683 1.00 98.44 106 ARG A CA 1
ATOM 835 C C . ARG A 1 106 ? -8.303 -6.949 14.878 1.00 98.44 106 ARG A C 1
ATOM 837 O O . ARG A 1 106 ? -8.373 -7.610 13.845 1.00 98.44 106 ARG A O 1
ATOM 844 N N . LYS A 1 107 ? -9.340 -6.255 15.357 1.00 98.62 107 LYS A N 1
ATOM 845 C CA . LYS A 1 107 ? -10.603 -6.116 14.622 1.00 98.62 107 LYS A CA 1
ATOM 846 C C . LYS A 1 107 ? -10.391 -5.296 13.349 1.00 98.62 107 LYS A C 1
ATOM 848 O O . LYS A 1 107 ? -10.810 -5.734 12.284 1.00 98.62 107 LYS A O 1
ATOM 853 N N . TYR A 1 108 ? -9.703 -4.160 13.464 1.00 98.56 108 TYR A N 1
ATOM 854 C CA . TYR A 1 108 ? -9.413 -3.247 12.360 1.00 98.56 108 TYR A CA 1
ATOM 855 C C . TYR A 1 108 ? -8.633 -3.926 11.234 1.00 98.56 108 TYR A C 1
ATOM 857 O O . TYR A 1 108 ? -9.099 -3.952 10.095 1.00 98.56 108 TYR A O 1
ATOM 865 N N . THR A 1 109 ? -7.503 -4.568 11.544 1.00 98.69 109 THR A N 1
ATOM 866 C CA . THR A 1 109 ? -6.699 -5.254 10.523 1.00 98.69 109 THR A CA 1
ATOM 867 C C . THR A 1 109 ? -7.441 -6.433 9.905 1.00 98.69 109 THR A C 1
ATOM 869 O O . THR A 1 109 ? -7.401 -6.593 8.690 1.00 98.69 109 THR A O 1
ATOM 872 N N . ARG A 1 110 ? -8.184 -7.219 10.699 1.00 98.69 110 ARG A N 1
ATOM 873 C CA . ARG A 1 110 ? -8.989 -8.341 10.185 1.00 98.69 110 ARG A CA 1
ATOM 874 C C . ARG A 1 110 ? -10.054 -7.881 9.194 1.00 98.69 110 ARG A C 1
ATOM 876 O O . ARG A 1 110 ? -10.243 -8.539 8.176 1.00 98.69 110 ARG A O 1
ATOM 883 N N . GLN A 1 111 ? -10.755 -6.794 9.504 1.00 98.62 111 GLN A N 1
ATOM 884 C CA . GLN A 1 111 ? -11.816 -6.274 8.647 1.00 98.62 111 GLN A CA 1
ATOM 885 C C . GLN A 1 111 ? -11.242 -5.743 7.330 1.00 98.62 111 GLN A C 1
ATOM 887 O O . GLN A 1 111 ? -11.699 -6.133 6.263 1.00 98.62 111 GLN A O 1
ATOM 892 N N . ILE A 1 112 ? -10.137 -4.994 7.394 1.00 98.75 112 ILE A N 1
ATOM 893 C CA . ILE A 1 112 ? -9.414 -4.538 6.201 1.00 98.75 112 ILE A CA 1
ATOM 894 C C . ILE A 1 112 ? -8.903 -5.701 5.348 1.00 98.75 112 ILE A C 1
ATOM 896 O O . ILE A 1 112 ? -9.086 -5.677 4.133 1.00 98.75 112 ILE A O 1
ATOM 900 N N . THR A 1 113 ? -8.296 -6.719 5.962 1.00 98.88 113 THR A N 1
ATOM 901 C CA . THR A 1 113 ? -7.864 -7.931 5.253 1.00 98.88 113 THR A CA 1
ATOM 902 C C . THR A 1 113 ? -9.041 -8.600 4.553 1.00 98.88 113 THR A C 1
ATOM 904 O O . THR A 1 113 ? -8.914 -8.955 3.388 1.00 98.88 113 THR A O 1
ATOM 907 N N . HIS A 1 114 ? -10.184 -8.753 5.228 1.00 98.75 114 HIS A N 1
ATOM 908 C CA . HIS A 1 114 ? -11.373 -9.374 4.648 1.00 98.75 114 HIS A CA 1
ATOM 909 C C . HIS A 1 114 ? -11.897 -8.598 3.433 1.00 98.75 114 HIS A C 1
ATOM 911 O O . HIS A 1 114 ? -12.072 -9.182 2.364 1.00 98.75 114 HIS A O 1
ATOM 917 N N . ASP A 1 115 ? -12.092 -7.289 3.583 1.00 98.75 115 ASP A N 1
ATOM 918 C CA . ASP A 1 115 ? -12.684 -6.446 2.544 1.00 98.75 115 ASP A CA 1
ATOM 919 C C . ASP A 1 115 ? -11.781 -6.358 1.310 1.00 98.75 115 ASP A C 1
ATOM 921 O O . ASP A 1 115 ? -12.243 -6.508 0.178 1.00 98.75 115 ASP A O 1
ATOM 925 N N . LEU A 1 116 ? -10.471 -6.175 1.515 1.00 98.75 116 L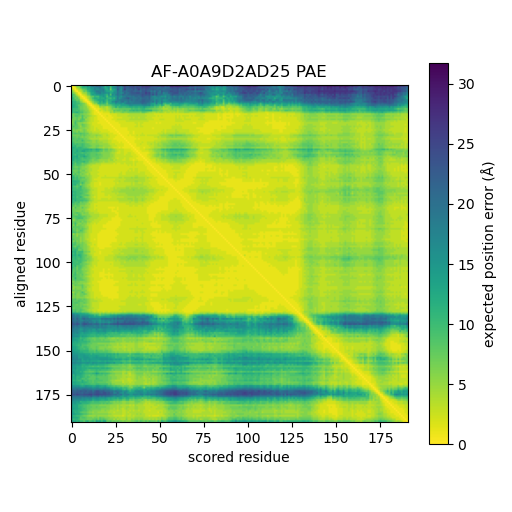EU A N 1
ATOM 926 C CA . LEU A 1 116 ? -9.510 -6.122 0.417 1.00 98.75 116 LEU A CA 1
ATOM 927 C C . LEU A 1 116 ? -9.292 -7.492 -0.229 1.00 98.75 116 LEU A C 1
ATOM 929 O O . LEU A 1 116 ? -9.140 -7.549 -1.447 1.00 98.75 116 LEU A O 1
ATOM 933 N N . ALA A 1 117 ? -9.324 -8.589 0.532 1.00 98.62 117 ALA A N 1
ATOM 934 C CA . ALA A 1 117 ? -9.216 -9.929 -0.040 1.00 98.62 117 ALA A CA 1
ATOM 935 C C . ALA A 1 117 ? -10.425 -10.250 -0.925 1.00 98.62 117 ALA A C 1
ATOM 937 O O . ALA A 1 117 ? -10.266 -10.784 -2.022 1.00 98.62 117 ALA A O 1
ATOM 938 N N . ALA A 1 118 ? -11.629 -9.868 -0.487 1.00 98.44 118 ALA A N 1
ATOM 939 C CA . ALA A 1 118 ? -12.846 -10.014 -1.278 1.00 98.44 118 ALA A CA 1
ATOM 940 C C . ALA A 1 118 ? -12.815 -9.145 -2.548 1.00 98.44 118 ALA A C 1
ATOM 942 O O . ALA A 1 118 ? -13.168 -9.620 -3.628 1.00 98.44 118 ALA A O 1
ATOM 943 N N . LEU A 1 119 ? -12.358 -7.893 -2.432 1.00 98.44 119 LEU A N 1
ATOM 944 C CA . LEU A 1 119 ? -12.243 -6.954 -3.549 1.00 98.44 119 LEU A CA 1
ATOM 945 C C . LEU A 1 119 ? -11.210 -7.403 -4.594 1.00 98.44 119 LEU A C 1
ATOM 947 O O . LEU A 1 119 ? -11.473 -7.346 -5.795 1.00 98.44 119 LEU A O 1
ATOM 951 N N . LEU A 1 120 ? -10.017 -7.790 -4.137 1.00 98.25 120 LEU A N 1
ATOM 952 C CA . LEU A 1 120 ? -8.853 -8.055 -4.984 1.00 98.25 120 LEU A CA 1
ATOM 953 C C . LEU A 1 120 ? -8.696 -9.533 -5.345 1.00 98.25 120 LEU A C 1
ATOM 955 O O . LEU A 1 120 ? -7.845 -9.852 -6.170 1.00 98.25 120 LEU A O 1
ATOM 959 N N . GLN A 1 121 ? -9.509 -10.418 -4.759 1.00 98.00 121 GLN A N 1
ATOM 960 C CA . GLN A 1 121 ? -9.497 -11.866 -4.994 1.00 98.00 121 GLN A CA 1
ATOM 961 C C . GLN A 1 121 ? -8.112 -12.487 -4.761 1.00 98.00 121 GLN A C 1
ATOM 963 O O . GLN A 1 121 ? -7.620 -13.285 -5.557 1.00 98.00 121 GLN A O 1
ATOM 968 N N . THR A 1 122 ? -7.461 -12.076 -3.675 1.00 98.00 122 THR A N 1
ATOM 969 C CA . THR A 1 122 ? -6.119 -12.520 -3.291 1.00 98.00 122 THR A CA 1
ATOM 970 C C . THR A 1 122 ? -5.957 -12.451 -1.777 1.00 98.00 122 THR A C 1
ATOM 972 O O . THR A 1 122 ? -6.690 -11.728 -1.103 1.00 98.00 122 THR A O 1
ATOM 975 N N . ASP A 1 123 ? -4.955 -13.147 -1.250 1.00 97.88 123 ASP A N 1
ATOM 976 C CA . ASP A 1 123 ? -4.541 -12.984 0.139 1.00 97.88 123 ASP A CA 1
ATOM 977 C C . ASP A 1 123 ? -3.958 -11.586 0.383 1.00 97.88 123 ASP A C 1
ATOM 979 O O . ASP A 1 123 ? -3.248 -11.034 -0.467 1.00 97.88 123 ASP A O 1
ATOM 983 N N . ILE A 1 124 ? -4.269 -11.031 1.559 1.00 98.62 124 ILE A N 1
ATOM 984 C CA . ILE A 1 124 ? -3.845 -9.702 2.007 1.00 98.62 124 ILE A CA 1
ATOM 985 C C . ILE A 1 124 ? -3.133 -9.826 3.352 1.00 98.62 124 ILE A C 1
ATOM 987 O O . ILE A 1 124 ? -3.726 -10.261 4.344 1.00 98.62 124 ILE A O 1
ATOM 991 N N . GLU A 1 125 ? -1.897 -9.350 3.416 1.00 98.50 125 GLU A N 1
ATOM 992 C CA . GLU A 1 125 ? -1.204 -9.107 4.677 1.00 98.50 125 GLU A CA 1
ATOM 993 C C . GLU A 1 125 ? -1.477 -7.674 5.139 1.00 98.50 125 GLU A C 1
ATOM 995 O O . GLU A 1 125 ? -1.347 -6.719 4.373 1.00 98.50 125 GLU A O 1
ATOM 1000 N N . CYS A 1 126 ? -1.881 -7.516 6.399 1.00 98.31 126 CYS A N 1
ATOM 1001 C CA . CYS A 1 126 ? -2.278 -6.231 6.962 1.00 98.31 126 CYS A CA 1
ATOM 1002 C C . CYS A 1 126 ? -1.712 -6.078 8.376 1.00 98.31 126 CYS A C 1
ATOM 1004 O O . CYS A 1 126 ? -2.056 -6.838 9.285 1.00 98.31 126 CYS A O 1
ATOM 1006 N N . HIS A 1 127 ? -0.848 -5.083 8.566 1.00 97.06 127 HIS A N 1
ATOM 1007 C CA . HIS A 1 127 ? -0.156 -4.828 9.825 1.00 97.06 127 HIS A CA 1
ATOM 1008 C C . HIS A 1 127 ? -0.382 -3.393 10.281 1.00 97.06 127 HIS A C 1
ATOM 1010 O O . HIS A 1 127 ? -0.253 -2.454 9.500 1.00 97.06 127 HIS A O 1
ATOM 1016 N N . PHE A 1 128 ? -0.690 -3.219 11.562 1.00 96.88 128 PHE A N 1
ATOM 1017 C CA . PHE A 1 128 ? -0.849 -1.908 12.175 1.00 96.88 128 PHE A CA 1
ATOM 1018 C C . PHE A 1 128 ? 0.335 -1.625 13.098 1.00 96.88 128 PHE A C 1
ATOM 1020 O O . PHE A 1 128 ? 0.623 -2.408 14.003 1.00 96.88 128 PHE A O 1
ATOM 1027 N N . HIS A 1 129 ? 0.999 -0.496 12.882 1.00 94.06 129 HIS A N 1
ATOM 1028 C CA . HIS A 1 129 ? 2.159 -0.060 13.646 1.00 94.06 129 HIS A CA 1
ATOM 1029 C C . HIS A 1 129 ? 1.802 1.176 14.468 1.00 94.06 129 HIS A C 1
ATOM 1031 O O . HIS A 1 129 ? 1.441 2.221 13.921 1.00 94.06 129 HIS A O 1
ATOM 1037 N N . THR A 1 130 ? 1.922 1.073 15.790 1.00 88.25 130 THR A N 1
ATOM 1038 C CA . THR A 1 130 ? 1.797 2.230 16.680 1.00 88.25 130 THR A CA 1
ATOM 1039 C C . THR A 1 130 ? 3.099 3.037 16.686 1.00 88.25 130 THR A C 1
ATOM 1041 O O . THR A 1 130 ? 4.177 2.450 16.563 1.00 88.25 130 THR A O 1
ATOM 1044 N N . PRO A 1 131 ? 3.048 4.365 16.907 1.00 75.81 131 PRO A N 1
ATOM 1045 C CA . PRO A 1 131 ? 4.251 5.198 16.988 1.00 75.81 131 PRO A CA 1
ATOM 1046 C C . PRO A 1 131 ? 5.278 4.708 18.019 1.00 75.81 131 PRO A C 1
ATOM 1048 O O . PRO A 1 131 ? 6.477 4.805 17.793 1.00 75.81 131 PRO A O 1
ATOM 1051 N N . SER A 1 132 ? 4.816 4.118 19.126 1.00 71.38 132 SER A N 1
ATOM 1052 C CA . SER A 1 132 ? 5.668 3.524 20.165 1.00 71.38 132 SER A CA 1
ATOM 1053 C C . SER A 1 132 ? 6.483 2.310 19.702 1.00 71.38 132 SER A C 1
ATOM 1055 O O . SER A 1 132 ? 7.469 1.969 20.349 1.00 71.38 132 SER A O 1
ATOM 1057 N N . GLY A 1 133 ? 6.080 1.651 18.612 1.00 64.81 133 GLY A N 1
ATOM 1058 C CA . GLY A 1 133 ? 6.792 0.519 18.015 1.00 64.81 133 GLY A CA 1
ATOM 1059 C C . GLY A 1 133 ? 7.760 0.913 16.897 1.00 64.81 133 GLY A C 1
ATOM 1060 O O . GLY A 1 133 ? 8.431 0.039 16.353 1.00 64.81 133 GLY A O 1
ATOM 1061 N N . LEU A 1 134 ? 7.834 2.198 16.532 1.00 66.44 134 LEU A N 1
ATOM 1062 C CA . LEU A 1 134 ? 8.755 2.690 15.511 1.00 66.44 134 LEU A CA 1
ATOM 1063 C C . LEU A 1 134 ? 10.083 3.078 16.168 1.00 66.44 134 LEU A C 1
ATOM 1065 O O . LEU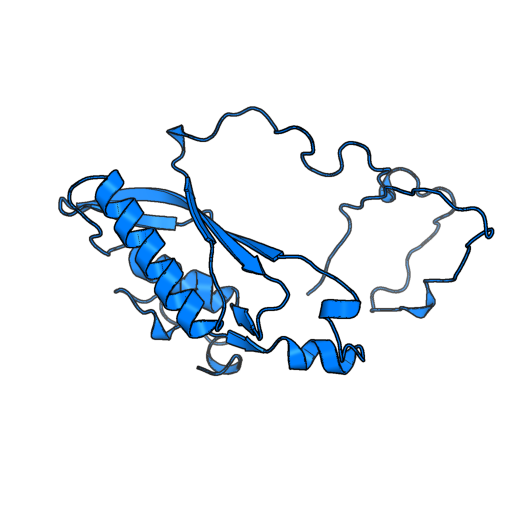 A 1 134 ? 10.166 4.034 16.936 1.00 66.44 134 LEU A O 1
ATOM 1069 N N . THR A 1 135 ? 11.143 2.337 15.860 1.00 65.12 135 T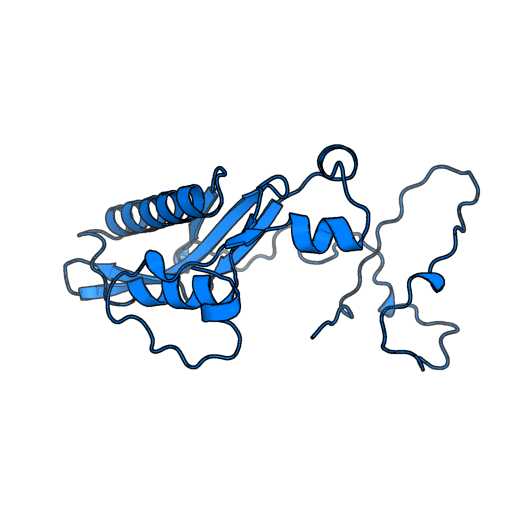HR A N 1
ATOM 1070 C CA . THR A 1 135 ? 12.507 2.712 16.241 1.00 65.12 135 THR A CA 1
ATOM 1071 C C . THR A 1 135 ? 13.031 3.784 15.289 1.00 65.12 135 THR A C 1
ATOM 1073 O O . THR A 1 135 ? 12.924 3.627 14.077 1.00 65.12 135 THR A O 1
ATOM 1076 N N . ALA A 1 136 ? 13.656 4.842 15.814 1.00 64.94 136 ALA A N 1
ATOM 1077 C CA . ALA A 1 136 ? 14.243 5.929 15.014 1.00 64.94 136 ALA A CA 1
ATOM 1078 C C . ALA A 1 136 ? 15.492 5.519 14.200 1.00 64.94 136 ALA A C 1
ATOM 1080 O O . ALA A 1 136 ? 16.119 6.353 13.551 1.00 64.94 136 ALA A O 1
ATOM 1081 N N . THR A 1 137 ? 15.889 4.249 14.256 1.00 71.44 137 THR A N 1
ATOM 1082 C CA . THR A 1 137 ? 17.004 3.710 13.480 1.00 71.44 137 THR A CA 1
ATOM 1083 C C . THR A 1 137 ? 16.541 3.358 12.076 1.00 71.44 137 THR A C 1
ATOM 1085 O O . THR A 1 137 ? 15.607 2.569 11.913 1.00 71.44 137 THR A O 1
ATOM 1088 N N . LEU A 1 138 ? 17.226 3.904 11.071 1.00 71.25 138 LEU A N 1
ATOM 1089 C CA . LEU A 1 138 ? 17.055 3.462 9.692 1.00 71.25 138 LEU A CA 1
ATOM 1090 C C . LEU A 1 138 ? 17.420 1.971 9.602 1.00 71.25 138 LEU A C 1
ATOM 1092 O O . LEU A 1 138 ? 18.475 1.579 10.110 1.00 71.25 138 LEU A O 1
ATOM 1096 N N . PRO A 1 139 ? 16.556 1.128 9.016 1.00 77.88 139 PRO A N 1
ATOM 1097 C CA . PRO A 1 139 ? 16.882 -0.273 8.814 1.00 77.88 139 PRO A CA 1
ATOM 1098 C C . PRO A 1 139 ? 18.028 -0.409 7.805 1.00 77.88 139 PRO A C 1
ATOM 1100 O O . PRO A 1 139 ? 18.196 0.432 6.923 1.00 77.88 139 PRO A O 1
ATOM 1103 N N . SER A 1 140 ? 18.789 -1.499 7.909 1.00 80.19 140 SER A N 1
ATOM 1104 C CA . SER A 1 140 ? 19.719 -1.901 6.851 1.00 80.19 140 SER A CA 1
ATOM 1105 C C . SER A 1 140 ? 18.960 -2.093 5.538 1.00 80.19 140 SER A C 1
ATOM 1107 O O . SER A 1 140 ? 17.901 -2.728 5.533 1.00 80.19 140 SER A O 1
ATOM 1109 N N . GLY A 1 141 ? 19.510 -1.597 4.438 1.00 81.19 141 GLY A N 1
ATOM 1110 C CA . GLY A 1 141 ? 18.871 -1.603 3.128 1.00 81.19 141 GLY A CA 1
ATOM 1111 C C . GLY A 1 141 ? 17.841 -0.490 2.941 1.00 81.19 141 GLY A C 1
ATOM 1112 O O . GLY A 1 141 ? 17.012 -0.601 2.042 1.00 81.19 141 GLY A O 1
ATOM 1113 N N . PHE A 1 142 ? 17.831 0.548 3.789 1.00 84.88 142 PHE A N 1
ATOM 1114 C CA . PHE A 1 142 ? 16.994 1.721 3.544 1.00 84.88 142 PHE A CA 1
ATOM 1115 C C . PHE A 1 142 ? 17.448 2.440 2.269 1.00 84.88 142 PHE A C 1
ATOM 1117 O O . PHE A 1 142 ? 18.646 2.602 2.028 1.00 84.88 142 PHE A O 1
ATOM 1124 N N . ASP A 1 143 ? 16.468 2.906 1.494 1.00 87.81 143 ASP A N 1
ATOM 1125 C CA . ASP A 1 143 ? 16.684 3.597 0.225 1.00 87.81 143 ASP A CA 1
ATOM 1126 C C . ASP A 1 143 ? 17.489 2.729 -0.766 1.00 87.81 143 ASP A C 1
ATOM 1128 O O . ASP A 1 143 ? 17.140 1.573 -1.007 1.00 87.81 143 ASP A O 1
ATOM 1132 N N . PHE A 1 144 ? 18.560 3.264 -1.342 1.00 92.12 144 PHE A N 1
ATOM 1133 C CA . PHE A 1 144 ? 19.385 2.609 -2.350 1.00 92.12 144 PHE A CA 1
ATOM 1134 C C . PHE A 1 144 ? 20.751 2.187 -1.777 1.00 92.12 144 PHE A C 1
ATOM 1136 O O . PHE A 1 144 ? 21.778 2.267 -2.456 1.00 92.12 144 PHE A O 1
ATOM 1143 N N . GLU A 1 145 ? 20.797 1.738 -0.515 1.00 91.69 145 GLU A N 1
ATOM 1144 C CA . GLU A 1 145 ? 22.033 1.257 0.117 1.00 91.69 145 GLU A CA 1
ATOM 1145 C C . GLU A 1 145 ? 22.693 0.144 -0.722 1.00 91.69 145 GLU A C 1
ATOM 1147 O O . GLU A 1 145 ? 22.099 -0.898 -1.000 1.00 91.69 145 GLU A O 1
ATOM 1152 N N . GLY A 1 146 ? 23.941 0.370 -1.144 1.00 91.81 146 GLY A N 1
ATOM 1153 C CA . GLY A 1 146 ? 24.685 -0.558 -2.003 1.00 91.81 146 GLY A CA 1
ATOM 1154 C C . GLY A 1 146 ? 24.384 -0.449 -3.506 1.00 91.81 146 GLY A C 1
ATOM 1155 O O . GLY A 1 146 ? 24.903 -1.259 -4.275 1.00 91.81 146 GLY A O 1
ATOM 1156 N N . TYR A 1 147 ? 23.591 0.535 -3.942 1.00 94.94 147 TYR A N 1
ATOM 1157 C CA . TYR A 1 147 ? 23.318 0.822 -5.354 1.00 94.94 147 TYR A CA 1
ATOM 1158 C C . TYR A 1 147 ? 24.088 2.066 -5.816 1.00 94.94 147 TYR A C 1
ATOM 1160 O O . TYR A 1 147 ? 24.288 3.021 -5.066 1.00 94.94 147 TYR A O 1
ATOM 1168 N N . ARG A 1 148 ? 24.487 2.091 -7.092 1.00 94.62 148 ARG A N 1
ATOM 1169 C CA . ARG A 1 148 ? 24.978 3.311 -7.746 1.00 94.62 148 ARG A CA 1
ATOM 1170 C C . ARG A 1 148 ? 23.794 4.220 -8.070 1.00 94.62 148 ARG A C 1
ATOM 1172 O O . ARG A 1 148 ? 22.937 3.845 -8.867 1.00 94.62 148 ARG A O 1
ATOM 1179 N N . ILE A 1 149 ? 23.772 5.424 -7.509 1.00 95.88 149 ILE A N 1
ATOM 1180 C CA . ILE A 1 149 ? 22.762 6.430 -7.852 1.00 95.88 149 ILE A CA 1
ATOM 1181 C C . ILE A 1 149 ? 23.118 7.064 -9.194 1.00 95.88 149 ILE A C 1
ATOM 1183 O O . ILE A 1 149 ? 24.186 7.661 -9.337 1.00 95.88 149 ILE A O 1
ATOM 1187 N N . LEU A 1 150 ? 22.238 6.925 -10.182 1.00 92.81 150 LEU A N 1
ATOM 1188 C CA . LEU A 1 150 ? 22.519 7.333 -11.559 1.00 92.81 150 LEU A CA 1
ATOM 1189 C C . LEU A 1 150 ? 22.714 8.849 -11.684 1.00 92.81 150 LEU A C 1
ATOM 1191 O O . LEU A 1 150 ? 23.633 9.299 -12.358 1.00 92.81 150 LEU A O 1
ATOM 1195 N N . GLU A 1 151 ? 21.919 9.646 -10.973 1.00 93.75 151 GLU A N 1
ATOM 1196 C CA . GLU A 1 151 ? 22.011 11.108 -11.023 1.00 93.75 151 GLU A CA 1
ATOM 1197 C C . GLU A 1 151 ? 23.209 11.720 -10.284 1.00 93.75 151 GLU A C 1
ATOM 1199 O O . GLU A 1 151 ? 23.397 12.934 -10.330 1.00 93.75 151 GLU A O 1
ATOM 1204 N N . GLN A 1 152 ? 24.037 10.910 -9.620 1.00 93.38 152 GLN A N 1
ATOM 1205 C CA . GLN A 1 152 ? 25.310 11.383 -9.065 1.00 93.38 152 GLN A CA 1
ATOM 1206 C C . GLN A 1 152 ? 26.414 11.466 -10.130 1.00 93.38 152 GLN A C 1
ATOM 1208 O O . GLN A 1 152 ? 27.410 12.155 -9.918 1.00 93.38 152 GLN A O 1
ATOM 1213 N N . ASP A 1 153 ? 26.234 10.803 -11.276 1.00 87.94 153 ASP A N 1
ATOM 1214 C CA . ASP A 1 153 ? 27.163 10.835 -12.403 1.00 87.94 153 ASP A CA 1
ATOM 1215 C C . ASP A 1 153 ? 26.414 11.143 -13.703 1.00 87.94 153 ASP A C 1
ATOM 1217 O O . ASP A 1 153 ? 26.006 10.261 -14.455 1.00 87.94 153 ASP A O 1
ATOM 1221 N N . LEU A 1 154 ? 26.237 12.440 -13.951 1.00 87.38 154 LEU A N 1
ATOM 1222 C CA . LEU A 1 154 ? 25.619 12.981 -15.163 1.00 87.38 154 LEU A CA 1
ATOM 1223 C C . LEU A 1 154 ? 26.669 13.462 -16.174 1.00 87.38 154 LEU A C 1
ATOM 1225 O O . LEU A 1 154 ? 26.392 14.331 -17.005 1.00 87.38 154 LEU A O 1
ATOM 1229 N N . SER A 1 155 ? 27.901 12.953 -16.084 1.00 85.81 155 SER A N 1
ATOM 1230 C CA . SER A 1 155 ? 28.971 13.357 -16.991 1.00 85.81 155 SER A CA 1
ATOM 1231 C C . SER A 1 155 ? 28.592 13.031 -18.445 1.00 85.81 155 SER A C 1
ATOM 1233 O O . SER A 1 155 ? 28.214 11.915 -18.788 1.00 85.81 155 SER A O 1
ATOM 1235 N N . GLY A 1 156 ? 28.622 14.047 -19.313 1.00 82.75 156 GLY A N 1
ATOM 1236 C CA . GLY A 1 156 ? 28.208 13.930 -20.718 1.00 82.75 156 GLY A CA 1
ATOM 1237 C C . GLY A 1 156 ? 26.738 14.263 -21.009 1.00 82.75 156 GLY A C 1
ATOM 1238 O O . GLY A 1 156 ? 26.390 14.422 -22.179 1.00 82.75 156 GLY A O 1
ATOM 1239 N N . LEU A 1 157 ? 25.887 14.454 -19.994 1.00 85.69 157 LEU A N 1
ATOM 1240 C CA . LEU A 1 157 ? 24.520 14.939 -20.195 1.00 85.69 157 LEU A CA 1
ATOM 1241 C C . LEU A 1 157 ? 24.514 16.470 -20.343 1.00 85.69 157 LEU A C 1
ATOM 1243 O O . LEU A 1 157 ? 24.794 17.198 -19.395 1.00 85.69 157 LEU A O 1
ATOM 1247 N N . THR A 1 158 ? 24.181 16.970 -21.534 1.00 85.25 158 THR A N 1
ATOM 1248 C CA . THR A 1 158 ? 24.162 18.416 -21.832 1.00 85.25 158 THR A CA 1
ATOM 1249 C C . THR A 1 158 ? 22.762 19.025 -21.776 1.00 85.25 158 THR A C 1
ATOM 1251 O O . THR A 1 158 ? 22.609 20.163 -21.335 1.00 85.25 158 THR A O 1
ATOM 1254 N N . ALA A 1 159 ? 21.738 18.281 -22.203 1.00 91.06 159 ALA A N 1
ATOM 1255 C CA . ALA A 1 159 ? 20.339 18.690 -22.144 1.00 91.06 159 ALA A CA 1
ATOM 1256 C C . ALA A 1 159 ? 19.402 17.473 -22.179 1.00 91.06 159 ALA A C 1
ATOM 1258 O O . ALA A 1 159 ? 19.674 16.488 -22.863 1.00 91.06 159 ALA A O 1
ATOM 1259 N N . ILE A 1 160 ? 18.262 17.584 -21.494 1.00 90.31 160 ILE A N 1
ATOM 1260 C CA . ILE A 1 160 ? 17.106 16.695 -21.660 1.00 90.31 160 ILE A CA 1
ATOM 1261 C C . ILE A 1 160 ? 16.040 17.510 -22.384 1.00 90.31 160 ILE A C 1
ATOM 1263 O O . ILE A 1 160 ? 15.649 18.569 -21.907 1.00 90.31 160 ILE A O 1
ATOM 1267 N N . THR A 1 161 ? 15.602 17.046 -23.550 1.00 91.12 161 THR A N 1
ATOM 1268 C CA . THR A 1 161 ? 14.660 17.784 -24.412 1.00 91.12 161 THR A CA 1
ATOM 1269 C C . THR A 1 161 ? 13.361 17.030 -24.678 1.00 91.12 161 THR A C 1
ATOM 1271 O O . THR A 1 161 ? 12.441 17.594 -25.263 1.00 91.12 161 THR A O 1
ATOM 1274 N N . ALA A 1 162 ? 13.266 15.774 -24.239 1.00 88.19 162 ALA A N 1
ATOM 1275 C CA . ALA A 1 162 ? 12.080 14.937 -24.361 1.00 88.19 162 ALA A CA 1
ATOM 1276 C C . ALA A 1 162 ? 11.605 14.515 -22.965 1.00 88.19 162 ALA A C 1
ATOM 1278 O O . ALA A 1 162 ? 12.404 14.038 -22.161 1.00 88.19 162 ALA A O 1
ATOM 1279 N N . TYR A 1 163 ? 10.309 14.691 -22.704 1.00 91.12 163 TYR A N 1
ATOM 1280 C CA . TYR A 1 163 ? 9.660 14.404 -21.416 1.00 91.12 163 TYR A CA 1
ATOM 1281 C C . TYR A 1 163 ? 8.445 13.475 -21.572 1.00 91.12 163 TYR A C 1
ATOM 1283 O O . TYR A 1 163 ? 7.617 13.367 -20.673 1.00 91.12 163 TYR A O 1
ATOM 1291 N N . GLU A 1 164 ? 8.336 12.826 -22.729 1.00 91.19 164 GLU A N 1
ATOM 1292 C CA . GLU A 1 164 ? 7.346 11.792 -23.024 1.00 91.19 164 GLU A CA 1
ATOM 1293 C C . GLU A 1 164 ? 7.994 10.405 -22.906 1.00 91.19 164 GLU A C 1
ATOM 1295 O O . GLU A 1 164 ? 9.218 10.272 -23.015 1.00 91.19 164 GLU A O 1
ATOM 1300 N N . GLU A 1 165 ? 7.180 9.366 -22.695 1.00 89.00 165 GLU A N 1
ATOM 1301 C CA . GLU A 1 165 ? 7.655 7.981 -22.651 1.00 89.00 165 GLU A CA 1
ATOM 1302 C C . GLU A 1 165 ? 8.332 7.612 -23.981 1.00 89.00 165 GLU A C 1
ATOM 1304 O O . GLU A 1 165 ? 7.711 7.637 -25.045 1.00 89.00 165 GLU A O 1
ATOM 1309 N N . LYS A 1 166 ? 9.625 7.270 -23.928 1.00 90.44 166 LYS A N 1
ATOM 1310 C CA . LYS A 1 166 ? 10.426 6.960 -25.118 1.00 90.44 166 LYS A CA 1
ATOM 1311 C C . LYS A 1 166 ? 11.271 5.698 -24.908 1.00 90.44 166 LYS A C 1
ATOM 1313 O O . LYS A 1 166 ? 12.474 5.808 -24.660 1.00 90.44 166 LYS A O 1
ATOM 1318 N N . PRO A 1 167 ? 10.679 4.492 -25.051 1.00 89.44 167 PRO A N 1
ATOM 1319 C CA . PRO A 1 167 ? 11.390 3.224 -24.859 1.00 89.44 167 PRO A CA 1
ATOM 1320 C C . PRO A 1 167 ? 12.616 3.065 -25.768 1.00 89.44 167 PRO A C 1
ATOM 1322 O O . PRO A 1 167 ? 13.567 2.385 -25.406 1.00 89.44 167 PRO A O 1
ATOM 1325 N N . SER A 1 168 ? 12.635 3.753 -26.917 1.00 89.62 168 SER A N 1
ATOM 1326 C CA . SER A 1 168 ? 13.755 3.747 -27.864 1.00 89.62 168 SER A CA 1
ATOM 1327 C C . SER A 1 168 ? 15.045 4.393 -27.338 1.00 89.62 168 SER A C 1
ATOM 1329 O O . SER A 1 168 ? 16.021 4.439 -28.074 1.00 89.62 168 SER A O 1
ATOM 1331 N N . LEU A 1 169 ? 15.045 4.985 -26.138 1.00 89.19 169 LEU A N 1
ATOM 1332 C CA . LEU A 1 169 ? 16.269 5.451 -25.474 1.00 89.19 169 LEU A CA 1
ATOM 1333 C C . LEU A 1 169 ? 17.048 4.305 -24.810 1.00 89.19 169 LEU A C 1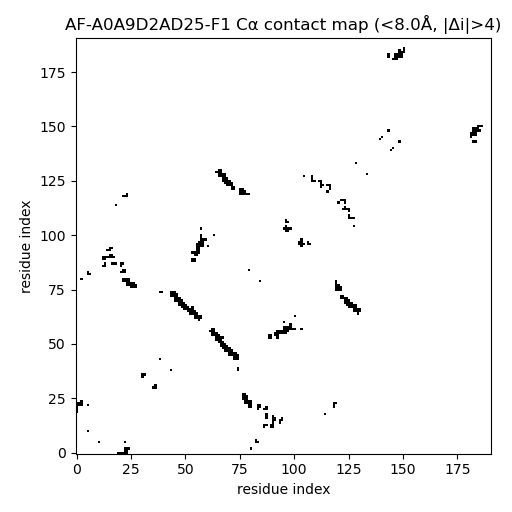
ATOM 1335 O O . LEU A 1 169 ? 18.180 4.513 -24.382 1.00 89.19 169 LEU A O 1
ATOM 1339 N N . LEU A 1 170 ? 16.443 3.120 -24.693 1.00 90.06 170 LEU A N 1
ATOM 1340 C CA . LEU A 1 170 ? 17.088 1.924 -24.171 1.00 90.06 170 LEU A CA 1
ATOM 1341 C C . LEU A 1 170 ? 17.663 1.110 -25.332 1.00 90.06 170 LEU A C 1
ATOM 1343 O O . LEU A 1 170 ? 16.929 0.675 -26.218 1.00 90.06 170 LEU A O 1
ATOM 1347 N N . GLU A 1 171 ? 18.972 0.881 -25.296 1.00 87.81 171 GLU A N 1
ATOM 1348 C CA . GLU A 1 171 ? 19.692 0.033 -26.247 1.00 87.81 171 GLU A CA 1
ATOM 1349 C C . GLU A 1 171 ? 20.420 -1.083 -25.492 1.00 87.81 171 GLU A C 1
ATOM 1351 O O . GLU A 1 171 ? 20.920 -0.886 -24.380 1.00 87.81 171 GLU A O 1
ATOM 1356 N N . GLU A 1 172 ? 20.478 -2.274 -26.087 1.00 83.75 172 GLU A N 1
ATOM 1357 C CA . GLU A 1 172 ? 21.240 -3.382 -25.521 1.00 83.75 172 GLU A CA 1
ATOM 1358 C C . GLU A 1 172 ? 22.740 -3.087 -25.635 1.00 83.75 172 GLU A C 1
ATOM 1360 O O . GLU A 1 172 ? 23.295 -3.005 -26.727 1.00 83.75 172 GLU A O 1
ATOM 1365 N N . ASN A 1 173 ? 23.403 -2.947 -24.489 1.00 74.81 173 ASN A N 1
ATOM 1366 C CA . ASN A 1 173 ? 24.850 -2.739 -24.400 1.00 74.81 173 ASN A CA 1
ATOM 1367 C C . ASN A 1 173 ? 25.524 -3.859 -23.586 1.00 74.81 173 ASN A C 1
ATOM 1369 O O . ASN A 1 173 ? 26.441 -3.633 -22.794 1.00 74.81 173 ASN A O 1
ATOM 1373 N N . ALA A 1 174 ? 25.014 -5.086 -23.714 1.00 74.56 174 ALA A N 1
ATOM 1374 C CA . ALA A 1 174 ? 25.562 -6.239 -23.019 1.00 74.56 174 ALA A CA 1
ATOM 1375 C C . ALA A 1 174 ? 26.853 -6.709 -23.712 1.00 74.56 174 ALA A C 1
ATOM 1377 O O . ALA A 1 174 ? 26.837 -7.147 -24.858 1.00 74.56 174 ALA A O 1
ATOM 1378 N N . LEU A 1 175 ? 27.983 -6.690 -22.997 1.00 72.44 175 LEU A N 1
ATOM 1379 C CA . LEU A 1 175 ? 29.281 -7.181 -23.497 1.00 72.44 175 LEU A CA 1
ATOM 1380 C C . LEU A 1 175 ? 29.377 -8.723 -23.557 1.00 72.44 175 LEU A C 1
ATOM 1382 O O . LEU A 1 175 ? 30.462 -9.268 -23.747 1.00 72.44 175 LEU A O 1
ATOM 1386 N N . GLY A 1 176 ? 28.273 -9.442 -23.330 1.00 76.31 176 GLY A N 1
ATOM 1387 C CA . GLY A 1 176 ? 28.239 -10.908 -23.244 1.00 76.31 176 GLY A CA 1
ATOM 1388 C C . GLY A 1 176 ? 28.936 -11.501 -22.010 1.00 76.31 176 GLY A C 1
ATOM 1389 O O . GLY A 1 176 ? 28.994 -12.721 -21.872 1.00 76.31 176 GLY A O 1
ATOM 1390 N N . ILE A 1 177 ? 29.455 -10.665 -21.105 1.00 83.31 177 ILE A N 1
ATOM 1391 C CA . ILE A 1 177 ? 30.061 -11.088 -19.838 1.00 83.31 177 ILE A CA 1
ATOM 1392 C C . ILE A 1 177 ? 28.992 -11.001 -18.739 1.00 83.31 177 ILE A C 1
ATOM 1394 O O . ILE A 1 177 ? 28.452 -9.915 -18.519 1.00 83.31 177 ILE A O 1
ATOM 1398 N N . PRO A 1 178 ? 28.686 -12.103 -18.031 1.00 84.31 178 PRO A N 1
ATOM 1399 C CA . PRO A 1 178 ? 27.780 -12.065 -16.890 1.00 84.31 178 PRO A CA 1
ATOM 1400 C C . PRO A 1 178 ? 28.314 -11.161 -15.774 1.00 84.31 178 PRO A C 1
ATOM 1402 O O . PRO A 1 178 ? 29.498 -11.201 -15.440 1.00 84.31 178 PRO A O 1
ATOM 1405 N N . GLY A 1 179 ? 27.430 -10.384 -15.159 1.00 87.94 179 GLY A N 1
ATOM 1406 C CA . GLY A 1 179 ? 27.754 -9.515 -14.034 1.00 87.94 179 GLY A CA 1
ATOM 1407 C C . GLY A 1 179 ? 26.495 -9.017 -13.334 1.00 87.94 179 GLY A C 1
ATOM 1408 O O . GLY A 1 179 ? 25.384 -9.222 -13.820 1.00 87.94 179 GLY A O 1
ATOM 1409 N N . GLU A 1 180 ? 26.675 -8.365 -12.188 1.00 90.06 180 GLU A N 1
ATOM 1410 C CA . GLU A 1 180 ? 25.597 -7.710 -11.449 1.00 90.06 180 GLU A CA 1
ATOM 1411 C C . GLU A 1 180 ? 25.789 -6.191 -11.513 1.00 90.06 180 GLU A C 1
ATOM 1413 O O . GLU A 1 180 ? 26.870 -5.680 -11.219 1.00 90.06 180 GLU A O 1
ATOM 1418 N N . LEU A 1 181 ? 24.728 -5.470 -11.877 1.00 88.62 181 LEU A N 1
ATOM 1419 C CA . LEU A 1 181 ? 24.654 -4.018 -11.767 1.00 88.62 181 LEU A CA 1
ATOM 1420 C C . LEU A 1 181 ? 23.508 -3.658 -10.820 1.00 88.62 181 LEU A C 1
ATOM 1422 O O . LEU A 1 181 ? 22.350 -3.956 -11.102 1.00 88.62 181 LEU A O 1
ATOM 1426 N N . LYS A 1 182 ? 23.834 -2.976 -9.720 1.00 93.56 182 LYS A N 1
ATOM 1427 C CA . LYS A 1 182 ? 22.864 -2.385 -8.793 1.00 93.56 182 LYS A CA 1
ATOM 1428 C C . LYS A 1 182 ? 22.839 -0.878 -9.009 1.00 93.56 182 LYS A C 1
ATOM 1430 O O . LYS A 1 182 ? 23.813 -0.196 -8.692 1.00 93.56 182 LYS A O 1
ATOM 1435 N N . ALA A 1 183 ? 21.750 -0.367 -9.572 1.00 93.94 183 ALA A N 1
ATOM 1436 C CA . ALA A 1 183 ? 21.565 1.055 -9.844 1.00 93.94 183 ALA A CA 1
ATOM 1437 C C . ALA A 1 183 ? 20.224 1.566 -9.302 1.00 93.94 183 ALA A C 1
ATOM 1439 O O . ALA A 1 183 ? 19.231 0.841 -9.324 1.00 93.94 183 ALA A O 1
ATOM 1440 N N . GLY A 1 184 ? 20.212 2.804 -8.814 1.00 94.62 184 GLY A N 1
ATOM 1441 C CA . GLY A 1 184 ? 19.036 3.480 -8.267 1.00 94.62 184 GLY A CA 1
ATOM 1442 C C . GLY A 1 184 ? 18.885 4.889 -8.832 1.00 94.62 184 GLY A C 1
ATOM 1443 O O . GLY A 1 184 ? 19.842 5.461 -9.359 1.00 94.62 184 GLY A O 1
ATOM 1444 N N . SER A 1 185 ? 17.683 5.453 -8.730 1.00 94.88 185 SER A N 1
ATOM 1445 C CA . SER A 1 185 ? 17.443 6.859 -9.049 1.00 94.88 185 SER A CA 1
ATOM 1446 C C . SER A 1 185 ? 16.276 7.421 -8.250 1.00 94.88 185 SER A C 1
ATOM 1448 O O . SER A 1 185 ? 15.239 6.774 -8.111 1.00 94.88 185 SER A O 1
ATOM 1450 N N . HIS A 1 186 ? 16.425 8.659 -7.789 1.00 96.19 186 HIS A N 1
ATOM 1451 C CA . HIS A 1 186 ? 15.384 9.425 -7.104 1.00 96.19 186 HIS A CA 1
ATOM 1452 C C . HIS A 1 186 ? 14.605 10.342 -8.061 1.00 96.19 186 HIS A C 1
ATOM 1454 O O . HIS A 1 186 ? 13.773 11.140 -7.629 1.00 96.19 186 HIS A O 1
ATOM 1460 N N . LEU A 1 187 ? 14.890 10.279 -9.367 1.00 93.88 187 LEU A N 1
ATOM 1461 C CA . LEU A 1 187 ? 14.339 11.206 -10.361 1.00 93.88 187 LEU A CA 1
ATOM 1462 C C . LEU A 1 187 ? 13.043 10.720 -11.026 1.00 93.88 187 LEU A C 1
ATOM 1464 O O . LEU A 1 187 ? 12.491 11.441 -11.858 1.00 93.88 187 LEU A O 1
ATOM 1468 N N . LEU A 1 188 ? 12.543 9.530 -10.674 1.00 94.06 188 LEU A N 1
ATOM 1469 C CA . LEU A 1 188 ? 11.313 8.981 -11.247 1.00 94.06 188 LEU A CA 1
ATOM 1470 C C . LEU A 1 188 ? 10.113 9.897 -10.957 1.00 94.06 188 LEU A C 1
ATOM 1472 O O . LEU A 1 188 ? 9.818 10.216 -9.805 1.00 94.06 188 LEU A O 1
ATOM 1476 N N . ARG A 1 189 ? 9.398 10.302 -12.013 1.00 92.06 189 ARG A N 1
ATOM 1477 C CA . ARG A 1 189 ? 8.172 11.112 -11.945 1.00 92.06 189 ARG A CA 1
ATOM 1478 C C . ARG A 1 189 ? 7.179 10.658 -13.013 1.00 92.06 189 ARG A C 1
ATOM 1480 O O . ARG A 1 189 ? 7.583 10.280 -14.107 1.00 92.06 189 ARG A O 1
ATOM 1487 N N . SER A 1 190 ? 5.892 10.721 -12.688 1.00 89.44 190 SER A N 1
ATOM 1488 C CA . SER A 1 190 ? 4.761 10.464 -13.593 1.00 89.44 190 SER A CA 1
ATOM 1489 C C . SER A 1 190 ? 3.563 11.325 -13.167 1.00 89.44 190 SER A C 1
ATOM 1491 O O . SER A 1 190 ? 3.578 11.861 -12.055 1.00 89.44 190 SER A O 1
ATOM 1493 N N . ASN A 1 191 ? 2.582 11.503 -14.057 1.00 79.81 191 ASN A N 1
ATOM 1494 C CA . ASN A 1 191 ? 1.343 12.251 -13.799 1.00 79.81 191 ASN A CA 1
ATOM 1495 C C . ASN A 1 191 ? 0.167 11.313 -13.536 1.00 79.81 191 ASN A C 1
ATOM 1497 O O . ASN A 1 191 ? 0.135 10.240 -14.179 1.00 79.81 191 ASN A O 1
#

Radius of gyration: 21.04 Å; Cα contacts (8 Å, |Δi|>4): 251; chains: 1; bounding box: 50×35×53 Å

Secondary structure (DSSP, 8-state):
--GGGTTTS--PPPSS--GGG--EEEHHHHHHHTT-S-HHHH---EEEEEEEEEEEE-TTS-EEEEEEEEEEETTSSEEE-HHHHHHHHHTTTT-B--SSHHHHHHHHHHHHHHHHHHHHTS--EEEEE-GGG--SSPPTT-TTTTSEEGGG--TT-------S--GGG------S------EE-S-----

pLDDT: mean 90.59, std 11.13, range [47.12, 98.88]

Organism: NCBI:txid2838706

Sequence (191 aa):
MEANQVLGKNIEYPKQYCPEILVAVPRRENREKYGITHPDSLFCGFDTWHAYEASFLLDNGLPLAGILKIVYPATSPSIVESKSLKLYLASYNMEKMGKTPDEAIRKYTRQITHDLAALLQTDIECHFHTPSGLTATLPSGFDFEGYRILEQDLSGLTAITAYEEKPSLLEENALGIPGELKAGSHLLRSN

Solvent-accessible surface area (backbone atoms only — not comparable to full-atom values): 11805 Å² total; per-residue (Å²): 97,62,60,81,70,60,61,96,50,94,72,81,77,49,83,45,76,41,76,76,58,41,24,52,41,60,45,59,71,60,30,54,78,72,70,51,83,59,53,82,83,76,53,85,57,62,51,75,46,78,42,76,82,36,36,26,18,29,66,87,65,52,76,51,65,29,37,33,38,40,37,35,52,62,83,33,59,32,44,75,38,67,68,28,49,51,44,33,51,51,5,30,52,76,35,68,43,28,84,46,73,70,53,17,51,54,46,50,37,51,51,53,28,51,55,50,20,69,65,32,69,38,75,49,50,56,48,79,44,46,71,90,76,60,70,94,66,80,57,91,69,52,86,58,64,92,35,49,53,50,83,81,63,57,84,89,70,86,80,86,89,76,92,67,97,58,76,86,78,66,72,93,80,76,86,85,67,91,81,88,85,56,71,36,71,90,78,82,80,87,134

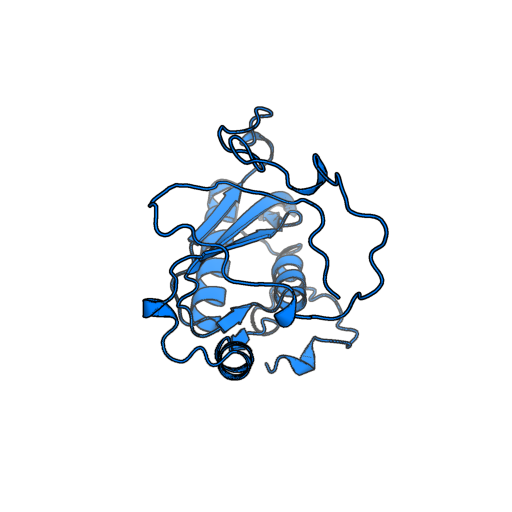Foldseek 3Di:
DEPVVQPPDDDDQAQAQDLVLKYWAFPCVVCVVVVNPPVVVVDWDKDKDKDQFQWAAAPVGDIAGFIKIKIWIPPFRTDIDPRSVVSNRSNRRYPHQYHDPVSSQVSVQVVVQVSVCVNRVTGMDMDTDGPVNDDPDDDPPPDQVPAAEPVVDCPPPDDDDDDDDDPVVDDDPDPVDDDDHGYDYPPDDDD